Protein AF-A0A940C6W5-F1 (afdb_monomer_lite)

Structure (mmCIF, N/CA/C/O backbone):
data_AF-A0A940C6W5-F1
#
_entry.id   AF-A0A940C6W5-F1
#
loop_
_atom_site.group_PDB
_atom_site.id
_atom_site.type_symbol
_atom_site.label_atom_id
_atom_site.label_alt_id
_atom_site.label_comp_id
_atom_site.label_asym_id
_atom_site.label_entity_id
_atom_site.label_seq_id
_atom_site.pdbx_PDB_ins_code
_atom_site.Cartn_x
_atom_site.Cartn_y
_atom_site.Cartn_z
_atom_site.occupancy
_atom_site.B_iso_or_equiv
_atom_site.auth_seq_id
_atom_site.auth_comp_id
_atom_site.auth_asym_id
_atom_site.auth_atom_id
_atom_site.pdbx_PDB_model_num
ATOM 1 N N . MET A 1 1 ? -13.135 -9.723 22.511 1.00 52.62 1 MET A N 1
ATOM 2 C CA . MET A 1 1 ? -13.554 -8.485 23.212 1.00 52.62 1 MET A CA 1
ATOM 3 C C . MET A 1 1 ? -13.980 -7.498 22.136 1.00 52.62 1 MET A C 1
ATOM 5 O O . MET A 1 1 ? -13.166 -7.248 21.265 1.00 52.62 1 MET A O 1
ATOM 9 N N . LYS A 1 2 ? -15.230 -7.008 22.117 1.00 69.00 2 LYS A N 1
ATOM 10 C CA . LYS A 1 2 ? -15.673 -6.083 21.054 1.00 69.00 2 LYS A CA 1
ATOM 11 C C . LYS A 1 2 ? -15.002 -4.714 21.223 1.00 69.00 2 LYS A C 1
ATOM 13 O O . LYS A 1 2 ? -15.029 -4.156 22.324 1.00 69.00 2 LYS A O 1
ATOM 18 N N . ILE A 1 3 ? -14.397 -4.197 20.155 1.00 77.88 3 ILE A N 1
ATOM 19 C CA . ILE A 1 3 ? -13.796 -2.859 20.119 1.00 77.88 3 ILE A CA 1
ATOM 20 C C . ILE A 1 3 ? -14.925 -1.830 20.257 1.00 77.88 3 ILE A C 1
ATOM 22 O O . ILE A 1 3 ? -15.902 -1.870 19.517 1.00 77.88 3 ILE A O 1
ATOM 26 N N . ARG A 1 4 ? -14.831 -0.938 21.252 1.00 82.88 4 ARG A N 1
ATOM 27 C CA . ARG A 1 4 ? -15.892 0.048 21.534 1.00 82.88 4 ARG A CA 1
ATOM 28 C C . ARG A 1 4 ? -15.842 1.264 20.614 1.00 82.88 4 ARG A C 1
ATOM 30 O O . ARG A 1 4 ? -16.894 1.785 20.274 1.00 82.88 4 ARG A O 1
ATOM 37 N N . SER A 1 5 ? -14.638 1.707 20.263 1.00 90.75 5 SER A N 1
ATOM 38 C CA . SER A 1 5 ? -14.411 2.781 19.299 1.00 90.75 5 SER A CA 1
ATOM 39 C C . SER A 1 5 ? -13.062 2.592 18.614 1.00 90.75 5 SER A C 1
ATOM 41 O O . SER A 1 5 ? -12.101 2.132 19.248 1.00 90.75 5 SER A O 1
ATOM 43 N N . LEU A 1 6 ? -13.012 2.951 17.336 1.00 94.38 6 LEU A N 1
ATOM 44 C CA . LEU A 1 6 ? -11.826 2.912 16.490 1.00 94.38 6 LEU A CA 1
ATOM 45 C C . LEU A 1 6 ? -10.988 4.194 16.586 1.00 94.38 6 LEU A C 1
ATOM 47 O O . LEU A 1 6 ? -9.793 4.156 16.313 1.00 94.38 6 LEU A O 1
ATOM 51 N N . LYS A 1 7 ? -11.544 5.291 17.116 1.00 94.50 7 LYS A N 1
ATOM 52 C CA . LYS A 1 7 ? -10.862 6.592 17.255 1.00 94.50 7 LYS A CA 1
ATOM 53 C C . LYS A 1 7 ? -9.498 6.536 17.957 1.00 94.50 7 LYS A C 1
ATOM 55 O O . LYS A 1 7 ? -8.634 7.368 17.721 1.00 94.50 7 LYS A O 1
ATOM 60 N N . ARG A 1 8 ? -9.271 5.559 18.839 1.00 92.62 8 ARG A N 1
ATOM 61 C CA . ARG A 1 8 ? -7.985 5.394 19.548 1.00 92.62 8 ARG A CA 1
ATOM 62 C C . ARG A 1 8 ? -6.807 5.008 18.640 1.00 92.62 8 ARG A C 1
ATOM 64 O O . ARG A 1 8 ? -5.665 5.060 19.109 1.00 92.62 8 ARG A O 1
ATOM 71 N N . PHE A 1 9 ? -7.097 4.563 17.422 1.00 92.62 9 PHE A N 1
ATOM 72 C CA . PHE A 1 9 ? -6.133 4.122 16.417 1.00 92.62 9 PHE A CA 1
ATOM 73 C C . PHE A 1 9 ? -5.789 5.223 15.403 1.00 92.62 9 PHE A C 1
ATOM 75 O O . PHE A 1 9 ? -4.820 5.072 14.677 1.00 92.62 9 PHE A O 1
ATOM 82 N N . ASP A 1 10 ? -6.533 6.330 15.414 1.00 93.31 10 ASP A N 1
ATOM 83 C CA . ASP A 1 10 ? -6.380 7.452 14.487 1.00 93.31 10 ASP A CA 1
ATOM 84 C C . ASP A 1 10 ? -4.945 8.003 14.448 1.00 93.31 10 ASP A C 1
ATOM 86 O O . ASP A 1 10 ? -4.363 8.303 15.499 1.00 93.31 10 ASP A O 1
ATOM 90 N N . GLY A 1 11 ? -4.383 8.106 13.241 1.00 85.38 11 GLY A N 1
ATOM 91 C CA . GLY A 1 11 ? -3.031 8.596 12.977 1.00 85.38 11 GLY A CA 1
ATOM 92 C C . GLY A 1 11 ? -1.913 7.685 13.493 1.00 85.38 11 GLY A C 1
ATOM 93 O O . GLY A 1 11 ? -0.789 8.149 13.695 1.00 85.38 11 GLY A O 1
ATOM 94 N N . LYS A 1 12 ? -2.202 6.409 13.778 1.00 85.69 12 LYS A N 1
ATOM 95 C CA . LYS A 1 12 ? -1.217 5.450 14.301 1.00 85.69 12 LYS A CA 1
ATOM 96 C C . LYS A 1 12 ? -0.961 4.327 13.316 1.00 85.69 12 LYS A C 1
ATOM 98 O O . LYS A 1 12 ? -1.857 3.903 12.588 1.00 85.69 12 LYS A O 1
ATOM 103 N N . CYS A 1 13 ? 0.247 3.780 13.397 1.00 81.56 13 CYS A N 1
ATOM 104 C CA . CYS A 1 13 ? 0.555 2.487 12.812 1.00 81.56 13 CYS A CA 1
ATOM 105 C C . CYS A 1 13 ? -0.094 1.386 13.656 1.00 81.56 13 CYS A C 1
ATOM 107 O O . CYS A 1 13 ? 0.157 1.275 14.865 1.00 81.56 13 CYS A O 1
ATOM 109 N N . VAL A 1 14 ? -0.964 0.597 13.034 1.00 83.94 14 VAL A N 1
ATOM 110 C CA . VAL A 1 14 ? -1.712 -0.459 13.715 1.00 83.94 14 VAL A CA 1
ATOM 111 C C . VAL A 1 14 ? -1.644 -1.758 12.932 1.00 83.94 14 VAL A C 1
ATOM 113 O O . VAL A 1 14 ? -1.570 -1.749 11.705 1.00 83.94 14 VAL A O 1
ATOM 116 N N . ARG A 1 15 ? -1.708 -2.876 13.654 1.00 85.56 15 ARG A N 1
ATOM 117 C CA . ARG A 1 15 ? -1.965 -4.194 13.080 1.00 85.56 15 ARG A CA 1
ATOM 118 C C . ARG A 1 15 ? -3.448 -4.500 13.213 1.00 85.56 15 ARG A C 1
ATOM 120 O O . ARG A 1 15 ? -3.963 -4.514 14.332 1.00 85.56 15 ARG A O 1
ATOM 127 N N . ILE A 1 16 ? -4.113 -4.761 12.094 1.00 86.25 16 ILE A N 1
ATOM 128 C CA . ILE A 1 16 ? -5.497 -5.233 12.031 1.00 86.25 16 ILE A CA 1
ATOM 129 C C . ILE A 1 16 ? -5.481 -6.709 11.652 1.00 86.25 16 ILE A C 1
ATOM 131 O O . ILE A 1 16 ? -4.843 -7.095 10.679 1.00 86.25 16 ILE A O 1
ATOM 135 N N . THR A 1 17 ? -6.201 -7.522 12.417 1.00 86.19 17 THR A N 1
ATOM 136 C CA . THR A 1 17 ? -6.643 -8.847 11.986 1.00 86.19 17 THR A CA 1
ATOM 137 C C . THR A 1 17 ? -8.119 -8.754 11.653 1.00 86.19 17 THR A C 1
ATOM 139 O O . THR A 1 17 ? -8.920 -8.367 12.514 1.00 86.19 17 THR A O 1
ATOM 142 N N . ASP A 1 18 ? -8.484 -9.076 10.420 1.00 84.62 18 ASP A N 1
ATOM 143 C CA . ASP A 1 18 ? -9.877 -9.041 9.994 1.00 84.62 18 ASP A CA 1
ATOM 144 C C . ASP A 1 18 ? -10.659 -10.282 10.468 1.00 84.62 18 ASP A C 1
ATOM 146 O O . ASP A 1 18 ? -10.135 -11.185 11.127 1.00 84.62 18 ASP A O 1
ATOM 150 N N . SER A 1 19 ? -11.953 -10.324 10.161 1.00 82.94 19 SER A N 1
ATOM 151 C CA . SER A 1 19 ? -12.841 -11.438 10.504 1.00 82.94 19 SER A CA 1
ATOM 152 C C . SER A 1 19 ? -12.510 -12.759 9.799 1.00 82.94 19 SER A C 1
ATOM 154 O O . SER A 1 19 ? -13.020 -13.798 10.220 1.00 82.94 19 SER A O 1
ATOM 156 N N . LEU A 1 20 ? -11.704 -12.723 8.735 1.00 79.62 20 LEU A N 1
ATOM 157 C CA . LEU A 1 20 ? -11.262 -13.891 7.971 1.00 79.62 20 LEU A CA 1
ATOM 158 C C . LEU A 1 20 ? -9.921 -14.439 8.488 1.00 79.62 20 LEU A C 1
ATOM 160 O O . LEU A 1 20 ? -9.605 -15.604 8.253 1.00 79.62 20 LEU A O 1
ATOM 164 N N . GLY A 1 21 ? -9.198 -13.646 9.280 1.00 75.50 21 GLY A N 1
ATOM 165 C CA . GLY A 1 21 ? -7.903 -13.990 9.860 1.00 75.50 21 GLY A CA 1
ATOM 166 C C . GLY A 1 21 ? -6.719 -13.358 9.131 1.00 75.50 21 GLY A C 1
ATOM 167 O O . GLY A 1 21 ? -5.580 -13.606 9.533 1.00 75.50 21 GLY A O 1
ATOM 168 N N . ASP A 1 22 ? -6.974 -12.531 8.116 1.00 75.38 22 ASP A N 1
ATOM 169 C CA . ASP A 1 22 ? -5.941 -11.812 7.382 1.00 75.38 22 ASP A CA 1
ATOM 170 C C . ASP A 1 22 ? -5.362 -10.690 8.236 1.00 75.38 22 ASP A C 1
ATOM 172 O O . ASP A 1 22 ? -6.058 -10.064 9.040 1.00 75.38 22 ASP A O 1
ATOM 176 N N . VAL A 1 23 ? -4.059 -10.452 8.076 1.00 77.12 23 VAL A N 1
ATOM 177 C CA . VAL A 1 23 ? -3.306 -9.494 8.886 1.00 77.12 23 VAL A CA 1
ATOM 178 C C . VAL A 1 23 ? -2.778 -8.365 8.016 1.00 77.12 23 VAL A C 1
ATOM 180 O O . VAL A 1 23 ? -2.031 -8.588 7.066 1.00 77.12 23 VAL A O 1
ATOM 183 N N . PHE A 1 24 ? -3.109 -7.142 8.415 1.00 79.06 24 PHE A N 1
ATOM 184 C CA . PHE A 1 24 ? -2.709 -5.905 7.757 1.00 79.06 24 PHE A CA 1
ATOM 185 C C . PHE A 1 24 ? -1.981 -5.015 8.742 1.00 79.06 24 PHE A C 1
ATOM 187 O O . PHE A 1 24 ? -2.343 -4.952 9.917 1.00 79.06 24 PHE A O 1
ATOM 194 N N . GLU A 1 25 ? -0.972 -4.304 8.260 1.00 78.00 25 GLU A N 1
ATOM 195 C CA . GLU A 1 25 ? -0.256 -3.309 9.046 1.00 78.00 25 GLU A CA 1
ATOM 196 C C . GLU A 1 25 ? -0.079 -2.047 8.223 1.00 78.00 25 GLU A C 1
ATOM 198 O O . GLU A 1 25 ? 0.343 -2.103 7.067 1.00 78.00 25 GLU A O 1
ATOM 203 N N . GLY A 1 26 ? -0.364 -0.906 8.833 1.00 75.75 26 GLY A N 1
ATOM 204 C CA . GLY A 1 26 ? -0.218 0.382 8.178 1.00 75.75 26 GLY A CA 1
ATOM 205 C C . GLY A 1 26 ? -0.599 1.529 9.092 1.00 75.75 26 GLY A C 1
ATOM 206 O O . GLY A 1 26 ? -1.191 1.331 10.160 1.00 75.75 26 GLY A O 1
ATOM 207 N N . ASN A 1 27 ? -0.251 2.735 8.655 1.00 79.94 27 ASN A N 1
ATOM 208 C CA . ASN A 1 27 ? -0.816 3.944 9.228 1.00 79.94 27 ASN A CA 1
ATOM 209 C C . ASN A 1 27 ? -2.302 3.981 8.884 1.00 79.94 27 ASN A C 1
ATOM 211 O O . ASN A 1 27 ? -2.682 3.707 7.743 1.00 79.94 27 ASN A O 1
ATOM 215 N N . CYS A 1 28 ? -3.133 4.263 9.884 1.00 86.12 28 CYS A N 1
ATOM 216 C CA . CYS A 1 28 ? -4.569 4.308 9.689 1.00 86.12 28 CYS A CA 1
ATOM 217 C C . CYS A 1 28 ? -5.185 5.642 10.092 1.00 86.12 28 CYS A C 1
ATOM 219 O O . CYS A 1 28 ? -4.807 6.239 11.103 1.00 86.12 28 CYS A O 1
ATOM 221 N N . ASP A 1 29 ? -6.183 6.043 9.316 1.00 90.44 29 ASP A N 1
ATOM 222 C CA . ASP A 1 29 ? -7.032 7.192 9.588 1.00 90.44 29 ASP A CA 1
ATOM 223 C C . ASP A 1 29 ? -8.388 6.704 10.091 1.00 90.44 29 ASP A C 1
ATOM 225 O O . ASP A 1 29 ? -8.979 5.756 9.560 1.00 90.44 29 ASP A O 1
ATOM 229 N N . HIS A 1 30 ? -8.895 7.327 11.150 1.00 96.00 30 HIS A N 1
ATOM 230 C CA . HIS A 1 30 ? -10.207 6.983 11.672 1.00 96.00 30 HIS A CA 1
ATOM 231 C C . HIS A 1 30 ? -11.320 7.625 10.844 1.00 96.00 30 HIS A C 1
ATOM 233 O O . HIS A 1 30 ? -11.458 8.849 10.787 1.00 96.00 30 HIS A O 1
ATOM 239 N N . LEU A 1 31 ? -12.200 6.781 10.310 1.00 94.25 31 LEU A N 1
ATOM 240 C CA . LEU A 1 31 ? -13.421 7.202 9.644 1.00 94.25 31 LEU A CA 1
ATOM 241 C C . LEU A 1 31 ? -14.572 7.206 10.649 1.00 94.25 31 LEU A C 1
ATOM 243 O O . LEU A 1 31 ? -14.917 6.180 11.245 1.00 94.25 31 LEU A O 1
ATOM 247 N N . SER A 1 32 ? -15.166 8.383 10.851 1.00 95.50 32 SER A N 1
ATOM 248 C CA . SER A 1 32 ? -16.306 8.523 11.753 1.00 95.50 32 SER A CA 1
ATOM 249 C C . SER A 1 32 ? -17.519 7.755 11.235 1.00 95.50 32 SER A C 1
ATOM 251 O O . SER A 1 32 ? -17.673 7.534 10.036 1.00 95.50 32 SER A O 1
ATOM 253 N N . HIS A 1 33 ? -18.418 7.413 12.155 1.00 94.50 33 HIS A N 1
ATOM 254 C CA . HIS A 1 33 ? -19.717 6.836 11.829 1.00 94.50 33 HIS A CA 1
ATOM 255 C C . HIS A 1 33 ? -20.467 7.635 10.749 1.00 94.50 33 HIS A C 1
ATOM 257 O O . HIS A 1 33 ? -20.919 7.073 9.758 1.00 94.50 33 HIS A O 1
ATOM 263 N N . ASP A 1 34 ? -20.561 8.958 10.918 1.00 95.19 34 ASP A N 1
ATOM 264 C CA . ASP A 1 34 ? -21.275 9.825 9.977 1.00 95.19 34 ASP A CA 1
ATOM 265 C C . ASP A 1 34 ? -20.623 9.807 8.590 1.00 95.19 34 ASP A C 1
ATOM 267 O O . ASP A 1 34 ? -21.322 9.734 7.583 1.00 95.19 34 ASP A O 1
ATOM 271 N N . TYR A 1 35 ? -19.288 9.821 8.529 1.00 91.69 35 TYR A N 1
ATOM 272 C CA . TYR A 1 35 ? -18.558 9.748 7.265 1.00 91.69 35 TYR A CA 1
ATOM 273 C C . TYR A 1 35 ? -18.789 8.404 6.565 1.00 91.69 35 TYR A C 1
ATOM 275 O O . TYR A 1 35 ? -19.169 8.378 5.397 1.00 91.69 35 TYR A O 1
ATOM 283 N N . CYS A 1 36 ? -18.656 7.291 7.293 1.00 89.75 36 CYS A N 1
ATOM 284 C CA . CYS A 1 36 ? -18.919 5.954 6.761 1.00 89.75 36 CYS A CA 1
ATOM 285 C C . CYS A 1 36 ? -20.351 5.793 6.238 1.00 89.75 36 CYS A C 1
ATOM 287 O O . CYS A 1 36 ? -20.570 5.173 5.195 1.00 89.75 36 CYS A O 1
ATOM 289 N N . MET A 1 37 ? -21.328 6.375 6.934 1.00 90.19 37 MET A N 1
ATOM 290 C CA . MET A 1 37 ? -22.725 6.323 6.523 1.00 90.19 37 MET A CA 1
ATOM 291 C C . MET A 1 37 ? -22.979 7.158 5.263 1.00 90.19 37 MET A C 1
ATOM 293 O O . MET A 1 37 ? -23.702 6.713 4.373 1.00 90.19 37 MET A O 1
ATOM 297 N N . HIS A 1 38 ? -22.388 8.350 5.162 1.00 90.81 38 HIS A N 1
ATOM 298 C CA . HIS A 1 38 ? -22.606 9.249 4.028 1.00 90.81 38 HIS A CA 1
ATOM 299 C C . HIS A 1 38 ? -21.863 8.828 2.757 1.00 90.81 38 HIS A C 1
ATOM 301 O O . HIS A 1 38 ? -22.462 8.861 1.685 1.00 90.81 38 HIS A O 1
ATOM 307 N N . GLU A 1 39 ? -20.601 8.414 2.874 1.00 84.75 39 GLU A N 1
ATOM 308 C CA . GLU A 1 39 ? -19.759 8.086 1.716 1.00 84.75 39 GLU A CA 1
ATOM 309 C C . GLU A 1 39 ? -19.917 6.627 1.268 1.00 84.75 39 GLU A C 1
ATOM 311 O O . GLU A 1 39 ? -19.853 6.331 0.076 1.00 84.75 39 GLU A O 1
ATOM 316 N N . PHE A 1 40 ? -20.166 5.706 2.210 1.00 86.44 40 PHE A N 1
ATOM 317 C CA . PHE A 1 40 ? -20.160 4.261 1.935 1.00 86.44 40 PHE A CA 1
ATOM 318 C C . PHE A 1 40 ? -21.448 3.532 2.348 1.00 86.44 40 PHE A C 1
ATOM 320 O O . PHE A 1 40 ? -21.570 2.328 2.117 1.00 86.44 40 PHE A O 1
ATOM 327 N N . GLY A 1 41 ? -22.426 4.222 2.949 1.00 88.75 41 GLY A 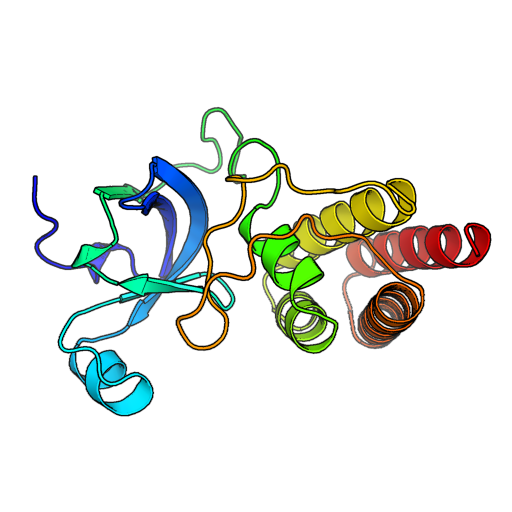N 1
ATOM 328 C CA . GLY A 1 41 ? -23.704 3.625 3.357 1.00 88.75 41 GLY A CA 1
ATOM 329 C C . GLY A 1 41 ? -23.601 2.628 4.517 1.00 88.75 41 GLY A C 1
ATOM 330 O O . GLY A 1 41 ? -24.454 1.746 4.642 1.00 88.75 41 GLY A O 1
ATOM 331 N N . ARG A 1 42 ? -22.550 2.722 5.342 1.00 86.25 42 ARG A N 1
ATOM 332 C CA . ARG A 1 42 ? -22.295 1.822 6.477 1.00 86.25 42 ARG A CA 1
ATOM 333 C C . ARG A 1 42 ? -22.560 2.520 7.812 1.00 86.25 42 ARG A C 1
ATOM 335 O O . ARG A 1 42 ? -21.940 3.532 8.113 1.00 86.25 42 ARG A O 1
ATOM 342 N N . ASP A 1 43 ? -23.441 1.939 8.625 1.00 92.88 43 ASP A N 1
ATOM 343 C CA . ASP A 1 43 ? -23.863 2.452 9.944 1.00 92.88 43 ASP A CA 1
ATOM 344 C C . ASP A 1 43 ? -22.870 2.059 11.063 1.00 92.88 43 ASP A C 1
ATOM 346 O O . ASP A 1 43 ? -23.217 1.415 12.055 1.00 92.88 43 ASP A O 1
ATOM 350 N N . GLU A 1 44 ? -21.583 2.358 10.865 1.00 92.38 44 GLU A N 1
ATOM 351 C CA . GLU A 1 44 ? -20.506 2.041 11.810 1.00 92.38 44 GLU A CA 1
ATOM 352 C C . GLU A 1 44 ? -19.243 2.896 11.588 1.00 92.38 44 GLU A C 1
ATOM 354 O O . GLU A 1 44 ? -19.094 3.563 10.573 1.00 92.38 44 GLU A O 1
ATOM 359 N N . GLU A 1 45 ? -18.311 2.886 12.550 1.00 94.31 45 GLU A N 1
ATOM 360 C CA . GLU A 1 45 ? -16.974 3.487 12.377 1.00 94.31 45 GLU A CA 1
ATOM 361 C C . GLU A 1 45 ? -16.090 2.595 11.485 1.00 94.31 45 GLU A C 1
ATOM 363 O O . GLU A 1 45 ? -16.276 1.374 11.437 1.00 94.31 45 GLU A O 1
ATOM 368 N N . GLY A 1 46 ? -15.069 3.186 10.862 1.00 93.44 46 GLY A N 1
ATOM 369 C CA . GLY A 1 46 ? -14.052 2.461 10.098 1.00 93.44 46 GLY A CA 1
ATOM 370 C C . GLY A 1 46 ? -12.628 2.934 10.390 1.00 93.44 46 GLY A C 1
ATOM 371 O O . GLY A 1 46 ? -12.408 3.988 10.989 1.00 93.44 46 GLY A O 1
ATOM 372 N N . LEU A 1 47 ? -11.651 2.140 9.961 1.00 92.69 47 LEU A N 1
ATOM 373 C CA . LEU A 1 47 ? -10.253 2.545 9.825 1.00 92.69 47 LEU A CA 1
ATOM 374 C C . LEU A 1 47 ? -9.866 2.469 8.356 1.00 92.69 47 LEU A C 1
ATOM 376 O O . LEU A 1 47 ? -10.059 1.430 7.732 1.00 92.69 47 LEU A O 1
ATOM 380 N N . GLN A 1 48 ? -9.304 3.541 7.817 1.00 88.94 48 GLN A N 1
ATOM 381 C CA . GLN A 1 48 ? -8.737 3.541 6.479 1.00 88.94 48 GLN A CA 1
ATOM 382 C C . GLN A 1 48 ? -7.235 3.275 6.554 1.00 88.94 48 GLN A C 1
ATOM 384 O O . GLN A 1 48 ? -6.543 3.942 7.312 1.00 88.94 48 GLN A O 1
ATOM 389 N N . MET A 1 49 ? -6.728 2.330 5.765 1.00 83.88 49 MET A N 1
ATOM 390 C CA . MET A 1 49 ? -5.297 2.146 5.502 1.00 83.88 49 MET A CA 1
ATOM 391 C C . MET A 1 49 ? -5.091 2.112 3.997 1.00 83.88 49 MET A C 1
ATOM 393 O O . MET A 1 49 ? -5.655 1.256 3.316 1.00 83.88 49 MET A O 1
ATOM 397 N N . LEU A 1 50 ? -4.274 3.020 3.466 1.00 79.56 50 LEU A N 1
ATOM 398 C CA . LEU A 1 50 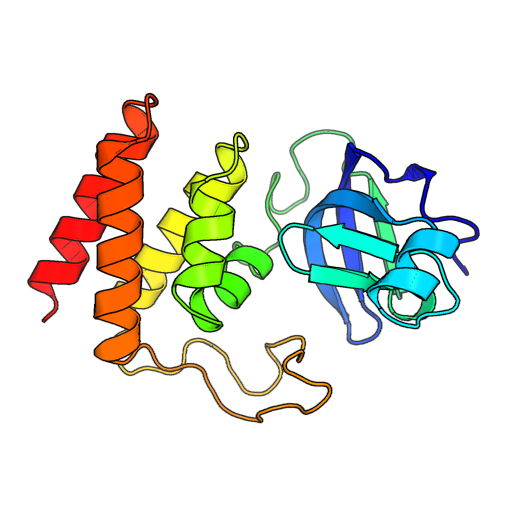? -4.191 3.239 2.022 1.00 79.56 50 LEU A CA 1
ATOM 399 C C . LEU A 1 50 ? -5.596 3.441 1.416 1.00 79.56 50 LEU A C 1
ATOM 401 O O . LEU A 1 50 ? -6.290 4.394 1.778 1.00 79.56 50 LEU A O 1
ATOM 405 N N . ASN A 1 51 ? -6.009 2.527 0.540 1.00 76.56 51 ASN A N 1
ATOM 406 C CA . ASN A 1 51 ? -7.294 2.538 -0.157 1.00 76.56 51 ASN A CA 1
ATOM 407 C C . ASN A 1 51 ? -8.291 1.530 0.445 1.00 76.56 51 ASN A C 1
ATOM 409 O O . ASN A 1 51 ? -9.399 1.365 -0.057 1.00 76.56 51 ASN A O 1
ATOM 413 N N . PHE A 1 52 ? -7.913 0.870 1.543 1.00 81.75 52 PHE A N 1
ATOM 414 C CA . PHE A 1 52 ? -8.717 -0.142 2.217 1.00 81.75 52 PHE A CA 1
ATOM 415 C C . PHE A 1 52 ? -9.435 0.448 3.418 1.00 81.75 52 PHE A C 1
ATOM 417 O O . PHE A 1 52 ? -8.837 1.164 4.222 1.00 81.75 52 PHE A O 1
ATOM 424 N N . ILE A 1 53 ? -10.711 0.099 3.566 1.00 87.38 53 ILE A N 1
ATOM 425 C CA . ILE A 1 53 ? -11.532 0.492 4.708 1.00 87.38 53 ILE A CA 1
ATOM 426 C C . ILE A 1 53 ? -11.884 -0.753 5.516 1.00 87.38 53 ILE A C 1
ATOM 428 O O . ILE A 1 53 ? -12.577 -1.655 5.046 1.00 87.38 53 ILE A O 1
ATOM 432 N N . PHE A 1 54 ? -11.432 -0.770 6.763 1.00 90.38 54 PHE A N 1
ATOM 433 C CA . PHE A 1 54 ? -11.719 -1.793 7.753 1.00 90.38 54 PHE A CA 1
ATOM 434 C C . PHE A 1 54 ? -12.853 -1.316 8.655 1.00 90.38 54 PHE A C 1
ATOM 436 O O . PHE A 1 54 ? -12.649 -0.521 9.576 1.00 90.38 54 PHE A O 1
ATOM 443 N N . TYR A 1 55 ? -14.061 -1.799 8.385 1.00 92.25 55 TYR A N 1
ATOM 444 C CA . TYR A 1 55 ? -15.227 -1.524 9.219 1.00 92.25 55 TYR A CA 1
ATOM 445 C C . TYR A 1 55 ? -15.122 -2.222 10.576 1.00 92.25 55 TYR A C 1
ATOM 447 O O . TYR A 1 55 ? -14.567 -3.318 10.687 1.00 92.25 55 TYR A O 1
ATOM 455 N N . LYS A 1 56 ? -15.656 -1.589 11.622 1.00 93.06 56 LYS A N 1
ATOM 456 C CA . LYS A 1 56 ? -15.546 -2.063 13.009 1.00 93.06 56 LYS A CA 1
ATOM 457 C C . LYS A 1 56 ? -16.000 -3.511 13.193 1.00 93.06 56 LYS A C 1
ATOM 459 O O . LYS A 1 56 ? -15.346 -4.244 13.934 1.00 93.06 56 LYS A O 1
ATOM 464 N N . ASP A 1 57 ? -17.077 -3.925 12.535 1.00 90.38 57 ASP A N 1
ATOM 465 C CA . ASP A 1 57 ? -17.609 -5.286 12.639 1.00 90.38 57 ASP A CA 1
ATOM 466 C C . ASP A 1 57 ? -16.775 -6.326 11.866 1.00 90.38 57 ASP A C 1
ATOM 468 O O . ASP A 1 57 ? -16.824 -7.515 12.191 1.00 90.38 57 ASP A O 1
ATOM 472 N N . ASN A 1 58 ? -15.949 -5.888 10.910 1.00 88.44 58 ASN A N 1
ATOM 473 C CA . ASN A 1 58 ? -15.002 -6.726 10.170 1.00 88.44 58 ASN A CA 1
ATOM 474 C C . ASN A 1 58 ? -13.633 -6.853 10.857 1.00 88.44 58 ASN A C 1
ATOM 476 O O . ASN A 1 58 ? -12.806 -7.645 10.412 1.00 88.44 58 ASN A O 1
ATOM 480 N N . ILE A 1 59 ? -13.379 -6.115 11.940 1.00 90.62 59 ILE A N 1
ATOM 481 C CA . ILE A 1 59 ? -12.118 -6.176 12.686 1.00 90.62 59 ILE A CA 1
ATOM 482 C C . ILE A 1 59 ? -12.237 -7.210 13.812 1.00 90.62 59 ILE A C 1
ATOM 484 O O . ILE A 1 59 ? -12.897 -6.983 14.831 1.00 90.62 59 ILE A O 1
ATOM 488 N N . ALA A 1 60 ? -11.542 -8.341 13.671 1.00 89.12 60 ALA A N 1
ATOM 489 C CA . ALA A 1 60 ? -11.441 -9.343 14.731 1.00 89.12 60 ALA A CA 1
ATOM 490 C C . ALA A 1 60 ? -10.504 -8.887 15.859 1.00 89.12 60 ALA A C 1
ATOM 492 O O . ALA A 1 60 ? -10.809 -9.075 17.043 1.00 89.12 60 ALA A O 1
ATOM 493 N N . ALA A 1 61 ? -9.375 -8.269 15.503 1.00 90.06 61 ALA A N 1
ATOM 494 C CA . ALA A 1 61 ? -8.417 -7.704 16.445 1.00 90.06 61 ALA A CA 1
ATOM 495 C C . ALA A 1 61 ? -7.721 -6.470 15.859 1.00 90.06 61 ALA A C 1
ATOM 497 O O . ALA A 1 61 ? -7.500 -6.383 14.657 1.00 90.06 61 ALA A O 1
ATOM 498 N N . ALA A 1 62 ? -7.361 -5.523 16.724 1.00 90.38 62 ALA A N 1
ATOM 499 C CA . ALA A 1 62 ? -6.530 -4.387 16.352 1.00 90.38 62 ALA A CA 1
ATOM 500 C C . ALA A 1 62 ? -5.614 -3.989 17.513 1.00 90.38 62 ALA A C 1
ATOM 502 O O . ALA A 1 62 ? -6.081 -3.839 18.651 1.00 90.38 62 ALA A O 1
ATOM 503 N N . GLU A 1 63 ? -4.334 -3.791 17.218 1.00 88.44 63 GLU A N 1
ATOM 504 C CA . GLU A 1 63 ? -3.319 -3.343 18.171 1.00 88.44 63 GLU A CA 1
ATOM 505 C C . GLU A 1 63 ? -2.491 -2.192 17.596 1.00 88.44 63 GLU A C 1
ATOM 507 O O . GLU A 1 63 ? -2.186 -2.161 16.407 1.00 88.44 63 GLU A O 1
ATOM 512 N N . VAL A 1 64 ? -2.144 -1.227 18.451 1.00 87.56 64 VAL A N 1
ATOM 513 C CA . VAL A 1 64 ? -1.185 -0.176 18.094 1.00 87.56 64 VAL A CA 1
ATOM 514 C C . VAL A 1 64 ? 0.206 -0.782 18.170 1.00 87.56 64 VAL A C 1
ATOM 516 O O . VAL A 1 64 ? 0.548 -1.399 19.179 1.00 87.56 64 VAL A O 1
ATOM 519 N N . LEU A 1 65 ? 1.004 -0.580 17.129 1.00 79.25 65 LEU A N 1
ATOM 520 C CA . LEU A 1 65 ? 2.403 -0.980 17.128 1.00 79.25 65 LEU A CA 1
ATOM 521 C C . LEU A 1 65 ? 3.208 0.128 17.825 1.00 79.25 65 LEU A C 1
ATOM 523 O O . LEU A 1 65 ? 3.636 1.098 17.202 1.00 79.25 65 LEU A O 1
ATOM 527 N N . GLU A 1 66 ? 3.315 0.033 19.156 1.00 58.75 66 GLU A N 1
ATOM 528 C CA . GLU A 1 66 ? 4.255 0.845 19.936 1.00 58.75 66 GLU A CA 1
ATOM 529 C C . GLU A 1 66 ? 5.670 0.335 19.627 1.00 58.75 66 GLU A C 1
ATOM 531 O O . GLU A 1 66 ? 5.971 -0.832 19.858 1.00 58.75 66 GLU A O 1
ATOM 536 N N . ASP A 1 67 ? 6.507 1.204 19.062 1.00 51.97 67 ASP A N 1
ATOM 537 C CA . ASP A 1 67 ? 7.809 0.904 18.455 1.00 51.97 67 ASP A CA 1
ATOM 538 C C . ASP A 1 67 ? 7.755 0.155 17.108 1.00 51.97 67 ASP A C 1
ATOM 540 O O . ASP A 1 67 ? 7.038 -0.820 16.899 1.00 51.97 67 ASP A O 1
ATOM 544 N N . ARG A 1 68 ? 8.559 0.658 16.161 1.00 49.59 68 ARG A N 1
ATOM 545 C CA . ARG A 1 68 ? 8.720 0.268 14.744 1.00 49.59 68 ARG A CA 1
ATOM 546 C C . ARG A 1 68 ? 9.265 -1.161 14.534 1.00 49.59 68 ARG A C 1
ATOM 548 O O . ARG A 1 68 ? 10.225 -1.379 13.797 1.00 49.59 68 ARG A O 1
ATOM 555 N N . GLY A 1 69 ? 8.700 -2.147 15.214 1.00 39.84 69 GLY A N 1
ATOM 556 C CA . GLY A 1 69 ? 9.305 -3.460 15.352 1.00 39.84 69 GLY A CA 1
ATOM 557 C C . GLY A 1 69 ? 8.335 -4.508 15.861 1.00 39.84 69 GLY A C 1
ATOM 558 O O . GLY A 1 69 ? 8.578 -5.109 16.903 1.00 39.84 69 GLY A O 1
ATOM 559 N N . GLY A 1 70 ? 7.266 -4.785 15.109 1.00 37.66 70 GLY A N 1
ATOM 560 C CA . GLY A 1 70 ? 6.619 -6.089 15.226 1.00 37.66 70 GLY A CA 1
ATOM 561 C C . GLY A 1 70 ? 7.625 -7.221 14.938 1.00 37.66 70 GLY A C 1
ATOM 562 O O . GLY A 1 70 ? 8.732 -6.959 14.464 1.00 37.66 70 GLY A O 1
ATOM 563 N N . PRO A 1 71 ? 7.267 -8.504 15.128 1.00 40.88 71 PRO A N 1
ATOM 564 C CA . PRO A 1 71 ? 8.117 -9.631 14.706 1.00 40.88 71 PRO A CA 1
ATOM 565 C C . PRO A 1 71 ? 8.468 -9.608 13.202 1.00 40.88 71 PRO A C 1
ATOM 567 O O . PRO A 1 71 ? 9.363 -10.325 12.765 1.00 40.88 71 PRO A O 1
ATOM 570 N N . TRP A 1 72 ? 7.783 -8.755 12.438 1.00 45.69 72 TRP A N 1
ATOM 571 C CA . TRP A 1 72 ? 7.959 -8.492 11.016 1.00 45.69 72 TRP A CA 1
ATOM 572 C C . TRP A 1 72 ? 8.505 -7.072 10.717 1.00 45.69 72 TRP A C 1
ATOM 574 O O . TRP A 1 72 ? 8.704 -6.727 9.560 1.00 45.69 72 TRP A O 1
ATOM 584 N N . GLY A 1 73 ? 8.813 -6.262 11.742 1.00 43.59 73 GLY A N 1
ATOM 585 C CA . GLY A 1 73 ? 9.243 -4.855 11.659 1.00 43.59 73 GLY A CA 1
ATOM 586 C C . GLY A 1 73 ? 8.066 -3.864 11.630 1.00 43.59 73 GLY A C 1
ATOM 587 O O . GLY A 1 73 ? 7.012 -4.169 12.177 1.00 43.59 73 GLY A O 1
ATOM 588 N N . CYS A 1 74 ? 8.207 -2.699 10.979 1.00 35.94 74 CYS A N 1
ATOM 589 C CA . CYS A 1 74 ? 7.078 -1.817 10.606 1.00 35.94 74 CYS A CA 1
ATOM 590 C C . CYS A 1 74 ? 6.069 -2.484 9.642 1.00 35.94 74 CYS A C 1
ATOM 592 O O . CYS A 1 74 ? 5.168 -1.817 9.137 1.00 35.94 74 CYS A O 1
ATOM 594 N N . PHE A 1 75 ? 6.315 -3.733 9.263 1.00 50.44 75 PHE A N 1
ATOM 595 C CA . PHE A 1 75 ? 5.870 -4.359 8.033 1.00 50.44 75 PHE A CA 1
ATOM 596 C C . PHE A 1 75 ? 4.967 -5.533 8.396 1.00 50.44 75 PHE A C 1
ATOM 598 O O . PHE A 1 75 ? 5.397 -6.388 9.161 1.00 50.44 75 PHE A O 1
ATOM 605 N N . SER A 1 76 ? 3.768 -5.637 7.816 1.00 46.41 76 SER A N 1
ATOM 606 C CA . SER A 1 76 ? 2.995 -6.877 7.904 1.00 46.41 76 SER A CA 1
ATOM 607 C C . SER A 1 76 ? 3.823 -8.013 7.310 1.00 46.41 76 SER A C 1
ATOM 609 O O . SER A 1 76 ? 4.375 -7.892 6.212 1.00 46.41 76 SER A O 1
ATOM 611 N N . GLY A 1 77 ? 3.954 -9.124 8.035 1.00 48.78 77 GLY A N 1
ATOM 612 C CA . GLY A 1 77 ? 4.447 -10.359 7.423 1.00 48.78 77 GLY A CA 1
ATOM 613 C C . GLY A 1 77 ? 3.504 -10.822 6.301 1.00 48.78 77 GLY A C 1
ATOM 614 O O . GLY A 1 77 ? 2.366 -10.367 6.245 1.00 48.78 77 GLY A O 1
ATOM 615 N N . PRO A 1 78 ? 3.924 -11.772 5.451 1.00 48.81 78 PRO A N 1
ATOM 616 C CA . PRO A 1 78 ? 5.054 -11.604 4.547 1.00 48.81 78 PRO A CA 1
ATOM 617 C C . PRO A 1 78 ? 4.748 -10.497 3.512 1.00 48.81 78 PRO A C 1
ATOM 619 O O . PRO A 1 78 ? 4.003 -10.724 2.575 1.00 48.81 78 PRO A O 1
ATOM 622 N N . TYR A 1 79 ? 5.368 -9.326 3.677 1.00 52.12 79 TYR A N 1
ATOM 623 C CA . TYR A 1 79 ? 5.416 -8.197 2.732 1.00 52.12 79 TYR A CA 1
ATOM 624 C C . TYR A 1 79 ? 4.081 -7.617 2.242 1.00 52.12 79 TYR A C 1
ATOM 626 O O . TYR A 1 79 ? 3.443 -8.154 1.346 1.00 52.12 79 TYR A O 1
ATOM 634 N N . GLY A 1 80 ? 3.778 -6.402 2.713 1.00 58.44 80 GLY A N 1
ATOM 635 C CA . GLY A 1 80 ? 3.077 -5.386 1.920 1.00 58.44 80 GLY A CA 1
ATOM 636 C C . GLY A 1 80 ? 1.747 -5.825 1.320 1.00 58.44 80 GLY A C 1
ATOM 637 O O . GLY A 1 80 ? 1.455 -5.459 0.191 1.00 58.44 80 GLY A O 1
ATOM 638 N N . THR A 1 81 ? 0.963 -6.641 2.031 1.00 72.06 81 THR A N 1
ATOM 639 C CA . THR A 1 81 ? -0.311 -7.179 1.533 1.00 72.06 81 THR A CA 1
ATOM 640 C C . THR A 1 81 ? -1.201 -6.071 0.972 1.00 72.06 81 THR A C 1
ATOM 642 O O . THR A 1 81 ? -1.752 -6.227 -0.110 1.00 72.06 81 THR A O 1
ATOM 645 N N . LEU A 1 82 ? -1.273 -4.920 1.651 1.00 77.75 82 LEU A N 1
ATOM 646 C CA . LEU A 1 82 ? -2.039 -3.759 1.189 1.00 77.75 82 LEU A CA 1
ATOM 647 C C . LEU A 1 82 ? -1.483 -3.182 -0.122 1.00 77.75 82 LEU A C 1
ATOM 649 O O . LEU A 1 82 ? -2.240 -2.927 -1.054 1.00 77.75 82 LEU A O 1
ATOM 653 N N . GLU A 1 83 ? -0.168 -2.984 -0.226 1.00 81.25 83 GLU A N 1
ATOM 654 C CA . GLU A 1 83 ? 0.468 -2.497 -1.453 1.00 81.25 83 GLU A CA 1
ATOM 655 C C . GLU A 1 83 ? 0.375 -3.508 -2.594 1.00 81.25 83 GLU A C 1
ATOM 657 O O . GLU A 1 83 ? 0.169 -3.127 -3.738 1.00 81.25 83 GLU A O 1
ATOM 662 N N . LEU A 1 84 ? 0.476 -4.799 -2.293 1.00 76.19 84 LEU A N 1
ATOM 663 C CA . LEU A 1 84 ? 0.343 -5.869 -3.269 1.00 76.19 84 LEU A CA 1
ATOM 664 C C . LEU A 1 84 ? -1.086 -5.943 -3.815 1.00 76.19 84 LEU A C 1
ATOM 666 O O . LEU A 1 84 ? -1.269 -6.150 -5.012 1.00 76.19 84 LEU A O 1
ATOM 670 N N . MET A 1 85 ? -2.089 -5.755 -2.955 1.00 77.38 85 MET A N 1
ATOM 671 C CA . MET A 1 85 ? -3.488 -5.675 -3.369 1.00 77.38 85 MET A CA 1
ATOM 672 C C . MET A 1 85 ? -3.749 -4.429 -4.218 1.00 77.38 85 MET A C 1
ATOM 674 O O . MET A 1 85 ? -4.279 -4.567 -5.313 1.00 77.38 85 MET A O 1
ATOM 678 N N . ASN A 1 86 ? -3.283 -3.250 -3.787 1.00 81.38 86 ASN A N 1
ATOM 679 C CA . ASN A 1 86 ? -3.345 -2.031 -4.604 1.00 81.38 86 ASN A CA 1
ATOM 680 C C . ASN A 1 86 ? -2.670 -2.234 -5.969 1.00 81.38 86 ASN A C 1
ATOM 682 O O . ASN A 1 86 ? -3.234 -1.891 -7.002 1.00 81.38 86 ASN A O 1
ATOM 686 N N . ALA A 1 87 ? -1.486 -2.852 -5.993 1.00 82.62 87 ALA A N 1
ATOM 687 C CA . ALA A 1 87 ? -0.795 -3.155 -7.236 1.00 82.62 87 ALA A CA 1
ATOM 688 C C . ALA A 1 87 ? -1.620 -4.082 -8.137 1.00 82.62 87 ALA A C 1
ATOM 690 O O . ALA A 1 87 ? -1.667 -3.864 -9.344 1.00 82.62 87 ALA A O 1
ATOM 691 N N . ALA A 1 88 ? -2.284 -5.091 -7.571 1.00 78.62 88 ALA A N 1
ATOM 692 C CA . ALA A 1 88 ? -3.139 -6.009 -8.317 1.00 78.62 88 ALA A CA 1
ATOM 693 C C . ALA A 1 88 ? -4.431 -5.355 -8.839 1.00 78.62 88 ALA A C 1
ATOM 695 O O . ALA A 1 88 ? -4.933 -5.767 -9.886 1.00 78.62 88 ALA A O 1
ATOM 696 N N . ASP A 1 89 ? -4.951 -4.344 -8.143 1.00 76.88 89 ASP A N 1
ATOM 697 C CA . ASP A 1 89 ? -6.181 -3.643 -8.521 1.00 76.88 89 ASP A CA 1
ATOM 698 C C . ASP A 1 89 ? -5.976 -2.624 -9.656 1.00 76.88 89 ASP A C 1
ATOM 700 O O . ASP A 1 89 ? -6.943 -2.249 -10.326 1.00 76.88 89 ASP A O 1
ATOM 704 N N . GLY A 1 90 ? -4.724 -2.248 -9.941 1.00 80.44 90 GLY A N 1
ATOM 705 C CA . GLY A 1 90 ? -4.326 -1.577 -11.179 1.00 80.44 90 GLY A CA 1
ATOM 706 C C . GLY A 1 90 ? -3.577 -0.262 -10.980 1.00 80.44 90 GLY A C 1
ATOM 707 O O . GLY A 1 90 ? -3.265 0.145 -9.864 1.00 80.44 90 GLY A O 1
ATOM 708 N N . LYS A 1 91 ? -3.274 0.405 -12.102 1.00 85.62 91 LYS A N 1
ATOM 709 C CA . LYS A 1 91 ? -2.442 1.618 -12.144 1.00 85.62 91 LYS A CA 1
ATOM 710 C C . LYS A 1 91 ? -2.934 2.718 -11.205 1.00 85.62 91 LYS A C 1
ATOM 712 O O . LYS A 1 91 ? -2.114 3.266 -10.484 1.00 85.62 91 LYS A O 1
ATOM 717 N N . ASP A 1 92 ? -4.232 3.005 -11.195 1.00 82.31 92 ASP A N 1
ATOM 718 C CA . ASP A 1 92 ? -4.788 4.107 -10.399 1.00 82.31 92 ASP A CA 1
ATOM 719 C C . ASP A 1 92 ? -4.466 3.931 -8.902 1.00 82.31 92 ASP A C 1
ATOM 721 O O . ASP A 1 92 ? -4.024 4.861 -8.237 1.00 82.31 92 ASP A O 1
ATOM 725 N N . PHE A 1 93 ? -4.561 2.700 -8.389 1.00 83.44 93 PHE A N 1
ATOM 726 C CA . PHE A 1 93 ? -4.216 2.381 -7.002 1.00 83.44 93 PHE A CA 1
ATOM 727 C C . PHE A 1 93 ? -2.707 2.350 -6.742 1.00 83.44 93 PHE A C 1
ATOM 729 O O . PHE A 1 93 ? -2.274 2.556 -5.607 1.00 83.44 93 PHE A O 1
ATOM 736 N N . ILE A 1 94 ? -1.897 2.074 -7.768 1.00 85.06 94 ILE A N 1
ATOM 737 C CA . ILE A 1 94 ? -0.441 2.224 -7.688 1.00 85.06 94 ILE A CA 1
ATOM 738 C C . ILE A 1 94 ? -0.107 3.711 -7.546 1.00 85.06 94 ILE A C 1
ATOM 740 O O . ILE A 1 94 ? 0.589 4.066 -6.597 1.00 85.06 94 ILE A O 1
ATOM 744 N N . ASP A 1 95 ? -0.630 4.566 -8.430 1.00 87.12 95 ASP A N 1
ATOM 745 C CA . ASP A 1 95 ? -0.427 6.020 -8.387 1.00 87.12 95 ASP A CA 1
ATOM 746 C C . ASP A 1 95 ? -0.838 6.585 -7.015 1.00 87.12 95 ASP A C 1
ATOM 748 O O . ASP A 1 95 ? -0.035 7.250 -6.367 1.00 87.12 95 ASP A O 1
ATOM 752 N N . ASP A 1 96 ? -2.011 6.203 -6.494 1.00 85.19 96 ASP A N 1
ATOM 753 C CA . ASP A 1 96 ? -2.506 6.634 -5.174 1.00 85.19 96 ASP A CA 1
ATOM 754 C C . ASP A 1 96 ? -1.548 6.330 -4.011 1.00 85.19 96 ASP A C 1
ATOM 756 O O . ASP A 1 96 ? -1.600 6.986 -2.967 1.00 85.19 96 ASP A O 1
ATOM 760 N N . VAL A 1 97 ? -0.716 5.291 -4.132 1.00 83.00 97 VAL A N 1
ATOM 761 C CA . VAL A 1 97 ? 0.307 4.961 -3.130 1.00 83.00 97 VAL A CA 1
ATOM 762 C C . VAL A 1 97 ? 1.602 5.718 -3.404 1.00 83.00 97 VAL A C 1
ATOM 764 O O . VAL A 1 97 ? 2.244 6.169 -2.455 1.00 83.00 97 VAL A O 1
ATOM 767 N N . LEU A 1 98 ? 1.986 5.858 -4.674 1.00 86.81 98 LEU A N 1
ATOM 768 C CA . LEU A 1 98 ? 3.214 6.539 -5.084 1.00 86.81 98 LEU A CA 1
ATOM 769 C C . LEU A 1 98 ? 3.154 8.064 -4.878 1.00 86.81 98 LEU A C 1
ATOM 771 O O . LEU A 1 98 ? 4.197 8.667 -4.632 1.00 86.81 98 LEU A O 1
ATOM 775 N N . ASP A 1 99 ? 1.960 8.656 -4.891 1.00 84.75 99 ASP A N 1
ATOM 776 C CA . ASP A 1 99 ? 1.721 10.093 -4.681 1.00 84.75 99 ASP A CA 1
ATOM 777 C C . ASP A 1 99 ? 1.686 10.500 -3.195 1.00 84.75 99 ASP A C 1
ATOM 779 O O . ASP A 1 99 ? 1.535 11.679 -2.857 1.00 84.75 99 ASP A O 1
ATOM 783 N N . ARG A 1 100 ? 1.806 9.541 -2.267 1.00 79.69 100 ARG A N 1
ATOM 784 C CA . ARG A 1 100 ? 1.757 9.825 -0.825 1.00 79.69 100 ARG A CA 1
ATOM 785 C C . ARG A 1 100 ? 3.052 10.448 -0.324 1.00 79.69 100 ARG A C 1
ATOM 787 O O . ARG A 1 100 ? 4.142 10.112 -0.758 1.00 79.69 100 ARG A O 1
ATOM 794 N N . GLU A 1 101 ? 2.949 11.258 0.724 1.00 75.56 101 GLU A N 1
ATOM 795 C CA . GLU A 1 101 ? 4.125 11.762 1.452 1.00 75.56 101 GLU A CA 1
ATOM 796 C C . GLU A 1 101 ? 4.778 10.694 2.362 1.00 75.56 101 GLU A C 1
ATOM 798 O O . GLU A 1 101 ? 5.794 10.952 3.009 1.00 75.56 101 GLU A O 1
ATOM 803 N N . ASP A 1 102 ? 4.201 9.489 2.436 1.00 78.31 102 ASP A N 1
ATOM 804 C CA . ASP A 1 102 ? 4.715 8.385 3.245 1.00 78.31 102 ASP A CA 1
ATOM 805 C C . ASP A 1 102 ? 5.690 7.512 2.441 1.00 78.31 102 ASP A C 1
ATOM 807 O O . ASP A 1 102 ? 5.309 6.537 1.783 1.00 78.31 102 ASP A O 1
ATOM 811 N N . ASN A 1 103 ? 6.976 7.852 2.543 1.00 81.38 103 ASN A N 1
ATOM 812 C CA . ASN A 1 103 ? 8.073 7.119 1.913 1.00 81.38 103 ASN A CA 1
ATOM 813 C C . ASN A 1 103 ? 8.052 5.607 2.215 1.00 81.38 103 ASN A C 1
ATOM 815 O O . ASN A 1 103 ? 8.473 4.817 1.367 1.00 81.38 103 ASN A O 1
ATOM 819 N N . ASP A 1 104 ? 7.565 5.172 3.385 1.00 75.44 104 ASP A N 1
ATOM 820 C CA . ASP A 1 104 ? 7.555 3.748 3.734 1.00 75.44 104 ASP A CA 1
ATOM 821 C C . ASP A 1 104 ? 6.547 2.970 2.873 1.00 75.44 104 ASP A C 1
ATOM 823 O O . ASP A 1 104 ? 6.835 1.841 2.459 1.00 75.44 104 ASP A O 1
ATOM 827 N N . HIS A 1 105 ? 5.390 3.566 2.570 1.00 77.75 105 HIS A N 1
ATOM 828 C CA . HIS A 1 105 ? 4.391 2.982 1.670 1.00 77.75 105 HIS A CA 1
ATOM 829 C C . HIS A 1 105 ? 4.883 2.964 0.219 1.00 77.75 105 HIS A C 1
ATOM 831 O O . HIS A 1 105 ? 4.744 1.942 -0.460 1.00 77.75 105 HIS A O 1
ATOM 837 N N . ILE A 1 106 ? 5.554 4.031 -0.228 1.00 85.94 106 ILE A N 1
ATOM 838 C CA . ILE A 1 106 ? 6.180 4.080 -1.557 1.00 85.94 106 ILE A CA 1
ATOM 839 C C . ILE A 1 106 ? 7.199 2.948 -1.708 1.00 85.94 106 ILE A C 1
ATOM 841 O O . ILE A 1 106 ? 7.128 2.162 -2.651 1.00 85.94 106 ILE A O 1
ATOM 845 N N . VAL A 1 107 ? 8.132 2.808 -0.762 1.00 83.31 107 VAL A N 1
ATOM 846 C CA . VAL A 1 107 ? 9.180 1.776 -0.826 1.00 83.31 107 VAL A CA 1
ATOM 847 C C . VAL A 1 107 ? 8.587 0.364 -0.831 1.00 83.31 107 VAL A C 1
ATOM 849 O O . VAL A 1 107 ? 9.101 -0.521 -1.520 1.00 83.31 107 VAL A O 1
ATOM 852 N N . ARG A 1 108 ? 7.501 0.121 -0.089 1.00 78.44 108 ARG A N 1
ATOM 853 C CA . ARG A 1 108 ? 6.797 -1.171 -0.126 1.00 78.44 108 ARG A CA 1
ATOM 854 C C . ARG A 1 108 ? 6.156 -1.423 -1.475 1.00 78.44 108 ARG A C 1
ATOM 856 O O . ARG A 1 108 ? 6.365 -2.500 -2.024 1.00 78.44 108 ARG A O 1
ATOM 863 N N . MET A 1 109 ? 5.451 -0.433 -2.017 1.00 86.69 109 MET A N 1
ATOM 864 C CA . MET A 1 109 ? 4.863 -0.522 -3.348 1.00 86.69 109 MET A CA 1
ATOM 865 C C . MET A 1 109 ? 5.934 -0.835 -4.391 1.00 86.69 109 MET A C 1
ATOM 867 O O . MET A 1 109 ? 5.781 -1.790 -5.144 1.00 86.69 109 MET A O 1
ATOM 871 N N . LEU A 1 110 ? 7.074 -0.139 -4.369 1.00 88.25 110 LEU A N 1
ATOM 872 C CA . LEU A 1 110 ? 8.205 -0.420 -5.257 1.00 88.25 110 LEU A CA 1
ATOM 873 C C . LEU A 1 110 ? 8.685 -1.880 -5.154 1.00 88.25 110 LEU A C 1
ATOM 875 O O . LEU A 1 110 ? 8.853 -2.550 -6.173 1.00 88.25 110 LEU A O 1
ATOM 879 N N . ARG A 1 111 ? 8.834 -2.419 -3.938 1.00 83.31 111 ARG A N 1
ATOM 880 C CA . ARG A 1 111 ? 9.204 -3.833 -3.731 1.00 83.31 111 ARG A CA 1
ATOM 881 C C . ARG A 1 111 ? 8.135 -4.805 -4.237 1.00 83.31 111 ARG A C 1
ATOM 883 O O . ARG A 1 111 ? 8.483 -5.832 -4.817 1.00 83.31 111 ARG A O 1
ATOM 890 N N . CYS A 1 112 ? 6.854 -4.492 -4.034 1.00 81.88 112 CYS A N 1
ATOM 891 C CA . CYS A 1 112 ? 5.738 -5.276 -4.566 1.00 81.88 112 CYS A CA 1
ATOM 892 C C . CYS A 1 112 ? 5.770 -5.286 -6.096 1.00 81.88 112 CYS A C 1
ATOM 894 O O . CYS A 1 112 ? 5.719 -6.356 -6.695 1.00 81.88 112 CYS A O 1
ATOM 896 N N . LEU A 1 113 ? 5.936 -4.122 -6.729 1.00 86.75 113 LEU A N 1
ATOM 897 C CA . LEU A 1 113 ? 6.048 -4.005 -8.182 1.00 86.75 113 LEU A CA 1
ATOM 898 C C . LEU A 1 113 ? 7.233 -4.808 -8.720 1.00 86.75 113 LEU A C 1
ATOM 900 O O . LEU A 1 113 ? 7.069 -5.551 -9.684 1.00 86.75 113 LEU A O 1
ATOM 904 N N . GLU A 1 114 ? 8.403 -4.731 -8.081 1.00 86.31 114 GLU A N 1
ATOM 905 C CA . GLU A 1 114 ? 9.556 -5.541 -8.475 1.00 86.31 114 GLU A CA 1
ATOM 906 C C . GLU A 1 114 ? 9.250 -7.044 -8.434 1.00 86.31 114 GLU A C 1
ATOM 908 O O . GLU A 1 114 ? 9.492 -7.743 -9.421 1.00 86.31 114 GLU A O 1
ATOM 913 N N . ALA A 1 115 ? 8.688 -7.532 -7.326 1.00 80.19 115 ALA A N 1
ATOM 914 C CA . ALA A 1 115 ? 8.326 -8.938 -7.182 1.00 80.19 115 ALA A CA 1
ATOM 915 C C . ALA A 1 115 ? 7.296 -9.372 -8.241 1.00 80.19 115 ALA A C 1
ATOM 917 O O . ALA A 1 115 ? 7.418 -10.448 -8.829 1.00 80.19 115 ALA A O 1
ATOM 918 N N . LEU A 1 116 ? 6.306 -8.523 -8.532 1.00 82.38 116 LEU A N 1
ATOM 919 C CA . LEU A 1 116 ? 5.299 -8.765 -9.567 1.00 82.38 116 LEU A CA 1
ATOM 920 C C . LEU A 1 116 ? 5.914 -8.804 -10.974 1.00 82.38 116 LEU A C 1
ATOM 922 O O . LEU A 1 116 ? 5.562 -9.669 -11.780 1.00 82.38 116 LEU A O 1
ATOM 926 N N . PHE A 1 117 ? 6.875 -7.925 -11.274 1.00 84.19 117 PHE A N 1
ATOM 927 C CA . PHE A 1 117 ? 7.580 -7.961 -12.553 1.00 84.19 117 PHE A CA 1
ATOM 928 C C . PHE A 1 117 ? 8.377 -9.258 -12.729 1.00 84.19 117 PHE A C 1
ATOM 930 O O . PHE A 1 117 ? 8.319 -9.838 -13.818 1.00 84.19 117 PHE A O 1
ATOM 937 N N . GLU A 1 118 ? 9.052 -9.732 -11.674 1.00 81.06 118 GLU A N 1
ATOM 938 C CA . GLU A 1 118 ? 9.810 -10.993 -11.654 1.00 81.06 118 GLU A CA 1
ATOM 939 C C . GLU A 1 118 ? 8.929 -12.245 -11.740 1.00 81.06 118 GLU A C 1
ATOM 941 O O . GLU A 1 118 ? 9.359 -13.272 -12.273 1.00 81.06 118 GLU A O 1
ATOM 946 N N . HIS A 1 119 ? 7.698 -12.180 -11.227 1.00 71.75 119 HIS A N 1
ATOM 947 C CA . HIS A 1 119 ? 6.793 -13.328 -11.171 1.00 71.75 119 HIS A CA 1
ATOM 948 C C . HIS A 1 119 ? 6.326 -13.825 -12.551 1.00 71.75 119 HIS A C 1
ATOM 950 O O . HIS A 1 119 ? 5.891 -14.977 -12.669 1.00 71.75 119 HIS A O 1
ATOM 956 N N . GLY A 1 120 ? 6.473 -13.013 -13.604 1.00 68.00 120 GLY A N 1
ATOM 957 C CA . GLY A 1 120 ? 6.036 -13.359 -14.960 1.00 68.00 120 GLY A CA 1
ATOM 958 C C . GLY A 1 120 ? 4.523 -13.589 -15.026 1.00 68.00 120 GLY A C 1
ATOM 959 O O . GLY A 1 120 ? 3.767 -12.883 -14.365 1.00 68.00 120 GLY A O 1
ATOM 960 N N . ASP A 1 121 ? 4.106 -14.620 -15.767 1.00 65.69 121 ASP A N 1
ATOM 961 C CA . ASP A 1 121 ? 2.698 -15.041 -15.899 1.00 65.69 121 ASP A CA 1
ATOM 962 C C . ASP A 1 121 ? 2.254 -16.008 -14.784 1.00 65.69 121 ASP A C 1
ATOM 964 O O . ASP A 1 121 ? 1.293 -16.770 -14.931 1.00 65.69 121 ASP A O 1
ATOM 968 N N . ARG A 1 122 ? 2.994 -16.068 -13.670 1.00 59.06 122 ARG A N 1
ATOM 969 C CA . ARG A 1 122 ? 2.659 -16.977 -12.572 1.00 59.06 122 ARG A CA 1
ATOM 970 C C . ARG A 1 122 ? 1.666 -16.319 -11.619 1.00 59.06 122 ARG A C 1
ATOM 972 O O . ARG A 1 122 ? 1.796 -15.132 -11.332 1.00 59.06 122 ARG A O 1
ATOM 979 N N . PRO A 1 123 ? 0.725 -17.102 -11.070 1.00 58.16 123 PRO A N 1
ATOM 980 C CA . PRO A 1 123 ? -0.210 -16.611 -10.073 1.00 58.16 123 PRO A CA 1
ATOM 981 C C . PRO A 1 123 ? 0.538 -16.126 -8.825 1.00 58.16 123 PRO A C 1
ATOM 983 O O . PRO A 1 123 ? 1.326 -16.875 -8.243 1.00 58.16 123 PRO A O 1
ATOM 986 N N . VAL A 1 124 ? 0.293 -14.873 -8.440 1.00 60.75 124 VAL A N 1
ATOM 987 C CA . VAL A 1 124 ? 0.944 -14.215 -7.289 1.00 60.75 124 VAL A CA 1
ATOM 988 C C . VAL A 1 124 ? 0.211 -14.536 -5.987 1.00 60.75 124 VAL A C 1
ATOM 990 O O . VAL A 1 124 ? 0.838 -14.769 -4.958 1.00 60.75 124 VAL A O 1
ATOM 993 N N . PHE A 1 125 ? -1.117 -14.625 -6.055 1.00 58.12 125 PHE A N 1
ATOM 994 C CA . PHE A 1 125 ? -1.964 -15.072 -4.952 1.00 58.12 125 PHE A CA 1
ATOM 995 C C . PHE A 1 125 ? -2.350 -16.534 -5.147 1.00 58.12 125 PHE A C 1
ATOM 997 O O . PHE A 1 125 ? -2.689 -16.954 -6.261 1.00 58.12 125 PHE A O 1
ATOM 1004 N N . LYS A 1 126 ? -2.372 -17.305 -4.060 1.00 49.59 126 LYS A N 1
ATOM 1005 C CA . LYS A 1 126 ? -3.109 -18.568 -4.026 1.00 49.59 126 LYS A CA 1
ATOM 1006 C C . LYS A 1 126 ? -4.594 -18.269 -3.794 1.00 49.59 126 LYS A C 1
ATOM 1008 O O . LYS A 1 126 ? -4.936 -17.229 -3.228 1.00 49.59 126 LYS A O 1
ATOM 1013 N N . PRO A 1 127 ? -5.496 -19.173 -4.208 1.00 43.75 127 PRO A N 1
ATOM 1014 C CA . PRO A 1 127 ? -6.891 -19.101 -3.791 1.00 43.75 127 PRO A CA 1
ATOM 1015 C C . PRO A 1 127 ? -6.981 -18.977 -2.261 1.00 43.75 127 PRO A C 1
ATOM 1017 O O . PRO A 1 127 ? -6.467 -19.844 -1.554 1.00 43.75 127 PRO A O 1
ATOM 1020 N N . GLY A 1 128 ? -7.599 -17.897 -1.774 1.00 46.06 128 GLY A N 1
ATOM 1021 C CA . GLY A 1 128 ? -7.723 -17.583 -0.345 1.00 46.06 128 GLY A CA 1
ATOM 1022 C C . GLY A 1 128 ? -6.736 -16.549 0.216 1.00 46.06 128 GLY A C 1
ATOM 1023 O O . GLY A 1 128 ? -6.918 -16.162 1.359 1.00 46.06 128 GLY A O 1
ATOM 1024 N N . ASP A 1 129 ? -5.752 -16.069 -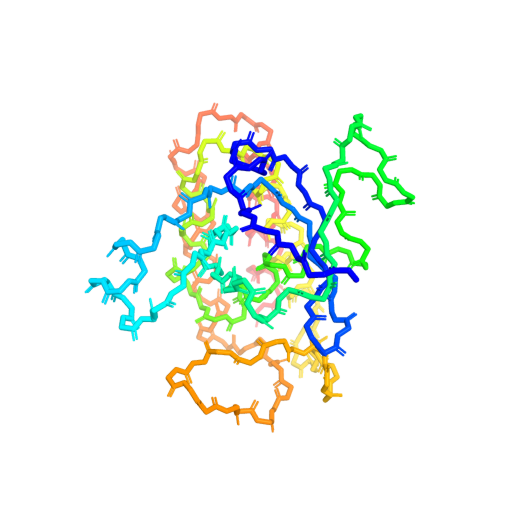0.559 1.00 46.66 129 ASP A N 1
ATOM 1025 C CA . ASP A 1 129 ? -4.772 -15.056 -0.101 1.00 46.66 129 ASP A CA 1
ATOM 1026 C C . ASP A 1 129 ? -5.255 -13.593 -0.276 1.00 46.66 129 ASP A C 1
ATOM 1028 O O . ASP A 1 129 ? -4.508 -12.661 0.022 1.00 46.66 129 ASP A O 1
ATOM 1032 N N . ARG A 1 130 ? -6.463 -13.358 -0.816 1.00 47.28 130 ARG A N 1
ATOM 1033 C CA . ARG A 1 130 ? -7.009 -12.007 -1.032 1.00 47.28 130 ARG A CA 1
ATOM 1034 C C . ARG A 1 130 ? -8.202 -11.717 -0.109 1.00 47.28 130 ARG A C 1
ATOM 1036 O O . ARG A 1 130 ? -9.190 -12.447 -0.172 1.00 47.28 130 ARG A O 1
ATOM 1043 N N . PRO A 1 131 ? -8.193 -10.582 0.598 1.00 40.62 131 PRO A N 1
ATOM 1044 C CA . PRO A 1 131 ? -9.391 -9.905 1.080 1.00 40.62 131 PRO A CA 1
ATOM 1045 C C . PRO A 1 131 ? -10.102 -9.271 -0.119 1.00 40.62 131 PRO A C 1
ATOM 1047 O O . PRO A 1 131 ? -9.562 -8.437 -0.841 1.00 40.62 131 PRO A O 1
ATOM 1050 N N . LEU A 1 132 ? -11.309 -9.735 -0.393 1.00 37.69 132 LEU A N 1
ATOM 1051 C CA . LEU A 1 132 ? -12.017 -9.496 -1.646 1.00 37.69 132 LEU A CA 1
ATOM 1052 C C . LEU A 1 132 ? -12.825 -8.200 -1.585 1.00 37.69 132 LEU A C 1
ATOM 1054 O O . LEU A 1 132 ? -13.872 -8.217 -0.948 1.00 37.69 132 LEU A O 1
ATOM 1058 N N . PHE A 1 133 ? -12.440 -7.126 -2.288 1.00 36.78 133 PHE A N 1
ATOM 1059 C CA . PHE A 1 133 ? -13.371 -6.010 -2.520 1.00 36.78 133 PHE A CA 1
ATOM 1060 C C . PHE A 1 133 ? -13.208 -5.341 -3.891 1.00 36.78 133 PHE A C 1
ATOM 1062 O O . PHE A 1 133 ? -12.508 -4.348 -4.040 1.00 36.78 133 PHE A O 1
ATOM 1069 N N . LYS A 1 134 ? -13.991 -5.807 -4.872 1.00 33.00 134 LYS A N 1
ATOM 1070 C CA . LYS A 1 134 ? -14.458 -4.977 -5.991 1.00 33.00 134 LYS A CA 1
ATOM 1071 C C . LYS A 1 134 ? -15.976 -5.136 -6.084 1.00 33.00 134 LYS A C 1
ATOM 1073 O O . LYS A 1 134 ? -16.477 -6.237 -6.269 1.00 33.00 134 LYS A O 1
ATOM 1078 N N . ASN A 1 135 ? -16.730 -4.057 -5.865 1.00 34.16 135 ASN A N 1
ATOM 1079 C CA . ASN A 1 135 ? -18.202 -4.025 -5.966 1.00 34.16 135 ASN A CA 1
ATOM 1080 C C . ASN A 1 135 ? -18.984 -5.084 -5.151 1.00 34.16 135 ASN A C 1
ATOM 1082 O O . ASN A 1 135 ? -20.112 -5.416 -5.503 1.00 34.16 135 ASN A O 1
ATOM 1086 N N . GLY A 1 136 ? -18.425 -5.599 -4.051 1.00 34.00 136 GLY A N 1
ATOM 1087 C CA . GLY A 1 136 ? -19.112 -6.575 -3.196 1.00 34.00 136 GLY A CA 1
ATOM 1088 C C . GLY A 1 136 ? -19.177 -8.003 -3.751 1.00 34.00 136 GLY A C 1
ATOM 1089 O O . GLY A 1 136 ? -19.850 -8.834 -3.145 1.00 34.00 136 GLY A O 1
ATOM 1090 N N . GLU A 1 137 ? -18.468 -8.310 -4.842 1.00 30.73 137 GLU A N 1
ATOM 1091 C CA . GLU A 1 137 ? -18.340 -9.673 -5.361 1.00 30.73 137 GLU A CA 1
ATOM 1092 C C . GLU A 1 137 ? -16.870 -10.090 -5.449 1.00 30.73 137 GLU A C 1
ATOM 1094 O O . GLU A 1 137 ? -15.984 -9.331 -5.842 1.00 30.73 137 GLU A O 1
ATOM 1099 N N . ALA A 1 138 ? -16.617 -11.319 -5.015 1.00 41.91 138 ALA A N 1
ATOM 1100 C CA . ALA A 1 138 ? -15.310 -11.936 -5.001 1.00 41.91 138 ALA A CA 1
ATOM 1101 C C . ALA A 1 138 ? -14.984 -12.508 -6.387 1.00 41.91 138 ALA A C 1
ATOM 1103 O O . ALA A 1 138 ? -15.622 -13.474 -6.803 1.00 41.91 138 ALA A O 1
ATOM 1104 N N . GLU A 1 139 ? -13.995 -11.965 -7.102 1.00 43.44 139 GLU A N 1
ATOM 1105 C CA . GLU A 1 139 ? -13.412 -12.712 -8.221 1.00 43.44 139 GLU A CA 1
ATOM 1106 C C . GLU A 1 139 ? -12.436 -13.754 -7.669 1.00 43.44 139 GLU A C 1
ATOM 1108 O O . GLU A 1 139 ? -11.297 -13.460 -7.297 1.00 43.44 139 GLU A O 1
ATOM 1113 N N . ASP A 1 140 ? -12.918 -14.995 -7.610 1.00 47.22 140 ASP A N 1
ATOM 1114 C CA . ASP A 1 140 ? -12.153 -16.194 -7.275 1.00 47.22 140 ASP A CA 1
ATOM 1115 C C . ASP A 1 140 ? -11.131 -16.497 -8.386 1.00 47.22 140 ASP A C 1
ATOM 1117 O O . ASP A 1 140 ? -11.321 -17.376 -9.230 1.00 47.22 140 ASP A O 1
ATOM 1121 N N . GLY A 1 141 ? -10.029 -15.748 -8.420 1.00 55.00 141 GLY A N 1
ATOM 1122 C CA . GLY A 1 141 ? -8.978 -15.946 -9.410 1.00 55.00 141 GLY A CA 1
ATOM 1123 C C . GLY A 1 141 ? -7.599 -15.515 -8.914 1.00 55.00 141 GLY A C 1
ATOM 1124 O O . GLY A 1 141 ? -7.464 -14.486 -8.244 1.00 55.00 141 GLY A O 1
ATOM 1125 N N . PRO A 1 142 ? -6.531 -16.266 -9.230 1.00 61.69 142 PRO A N 1
ATOM 1126 C CA . PRO A 1 142 ? -5.183 -15.783 -8.985 1.00 61.69 142 PRO A CA 1
ATOM 1127 C C . PRO A 1 142 ? -4.901 -14.527 -9.820 1.00 61.69 142 PRO A C 1
ATOM 1129 O O . PRO A 1 142 ? -5.316 -14.437 -10.973 1.00 61.69 142 PRO A O 1
ATOM 1132 N N . PHE A 1 143 ? -4.172 -13.566 -9.252 1.00 74.50 143 PHE A N 1
ATOM 1133 C CA . PHE A 1 143 ? -3.698 -12.409 -10.015 1.00 74.50 143 PHE A CA 1
ATOM 1134 C C . PHE A 1 143 ? -2.518 -12.847 -10.869 1.00 74.50 143 PHE A C 1
ATOM 1136 O O . PHE A 1 143 ? -1.586 -13.468 -10.345 1.00 74.50 143 PHE A O 1
ATOM 1143 N N . VAL A 1 144 ? -2.561 -12.510 -12.155 1.00 77.19 144 VAL A N 1
ATOM 1144 C CA . VAL A 1 144 ? -1.473 -12.756 -13.096 1.00 77.19 144 VAL A CA 1
ATOM 1145 C C . VAL A 1 144 ? -1.124 -11.429 -13.776 1.00 77.19 144 VAL A C 1
ATOM 1147 O O . VAL A 1 144 ? -1.973 -10.892 -14.485 1.00 77.19 144 VAL A O 1
ATOM 1150 N N . PRO A 1 145 ? 0.091 -10.895 -13.561 1.00 78.56 145 PRO A N 1
ATOM 1151 C CA . PRO A 1 145 ? 0.583 -9.686 -14.219 1.00 78.56 145 PRO A CA 1
ATOM 1152 C C . PRO A 1 145 ? 0.623 -9.807 -15.751 1.00 78.56 145 PRO A C 1
ATOM 1154 O O . PRO A 1 145 ? 1.580 -10.350 -16.308 1.00 78.56 145 PRO A O 1
ATOM 1157 N N . ASP A 1 146 ? -0.382 -9.274 -16.443 1.00 84.56 146 ASP A N 1
ATOM 1158 C CA . ASP A 1 146 ? -0.433 -9.267 -17.907 1.00 84.56 146 ASP A CA 1
ATOM 1159 C C . ASP A 1 146 ? 0.277 -8.046 -18.531 1.00 84.56 146 ASP A C 1
ATOM 1161 O O . ASP A 1 146 ? 0.864 -7.202 -17.847 1.00 84.56 146 ASP A O 1
ATOM 1165 N N . ALA A 1 147 ? 0.267 -7.965 -19.863 1.00 87.88 147 ALA A N 1
ATOM 1166 C CA . ALA A 1 147 ? 0.927 -6.885 -20.594 1.00 87.88 147 ALA A CA 1
ATOM 1167 C C . ALA A 1 147 ? 0.306 -5.501 -20.328 1.00 87.88 147 ALA A C 1
ATOM 1169 O O . ALA A 1 147 ? 1.033 -4.506 -20.313 1.00 87.88 147 ALA A O 1
ATOM 1170 N N . GLU A 1 148 ? -1.010 -5.431 -20.117 1.00 87.81 148 GLU A N 1
ATOM 1171 C CA . GLU A 1 148 ? -1.716 -4.177 -19.845 1.00 87.81 148 GLU A CA 1
ATOM 1172 C C . GLU A 1 148 ? -1.363 -3.663 -18.448 1.00 87.81 148 GLU A C 1
ATOM 1174 O O . GLU A 1 148 ? -0.941 -2.513 -18.298 1.00 87.81 148 GLU A O 1
ATOM 1179 N N . TRP A 1 149 ? -1.410 -4.545 -17.446 1.00 89.25 149 TRP A N 1
ATOM 1180 C CA . TRP A 1 149 ? -0.963 -4.244 -16.092 1.00 89.25 149 TRP A CA 1
ATOM 1181 C C . TRP A 1 149 ? 0.497 -3.779 -16.071 1.00 89.25 149 TRP A C 1
ATOM 1183 O O . TRP A 1 149 ? 0.812 -2.752 -15.466 1.00 89.25 149 TRP A O 1
ATOM 1193 N N . ARG A 1 150 ? 1.395 -4.486 -16.778 1.00 89.75 150 ARG A N 1
ATOM 1194 C CA . ARG A 1 150 ? 2.823 -4.123 -16.850 1.00 89.75 150 ARG A CA 1
ATOM 1195 C C . ARG A 1 150 ? 3.019 -2.725 -17.424 1.00 89.75 150 ARG A C 1
ATOM 1197 O O . ARG A 1 150 ? 3.812 -1.957 -16.883 1.00 89.75 150 ARG A O 1
ATOM 1204 N N . ALA A 1 151 ? 2.310 -2.395 -18.503 1.00 90.38 151 ALA A N 1
ATOM 1205 C CA . ALA A 1 151 ? 2.378 -1.070 -19.108 1.00 90.38 151 ALA A CA 1
ATOM 1206 C C . ALA A 1 151 ? 1.904 0.018 -18.132 1.00 90.38 151 ALA A C 1
ATOM 1208 O O . ALA A 1 151 ? 2.581 1.037 -17.989 1.00 90.38 151 ALA A O 1
ATOM 1209 N N . GLY A 1 152 ? 0.800 -0.224 -17.417 1.00 91.44 152 GLY A N 1
ATOM 1210 C CA . GLY A 1 152 ? 0.284 0.690 -16.398 1.00 91.44 152 GLY A CA 1
ATOM 1211 C C . GLY A 1 152 ? 1.259 0.904 -15.237 1.00 91.44 152 GLY A C 1
ATOM 1212 O O . GLY A 1 152 ? 1.560 2.045 -14.891 1.00 91.44 152 GLY A O 1
ATOM 1213 N N . ALA A 1 153 ? 1.819 -0.174 -14.685 1.00 91.25 153 ALA A N 1
ATOM 1214 C CA . ALA A 1 153 ? 2.783 -0.108 -13.587 1.00 91.25 153 ALA A CA 1
ATOM 1215 C C . ALA A 1 153 ? 4.084 0.621 -13.979 1.00 91.25 153 ALA A C 1
ATOM 1217 O O . ALA A 1 153 ? 4.620 1.402 -13.194 1.00 91.25 153 ALA A O 1
ATOM 1218 N N . VAL A 1 154 ? 4.589 0.414 -15.203 1.00 93.69 154 VAL A N 1
ATOM 1219 C CA . VAL A 1 154 ? 5.758 1.155 -15.715 1.00 93.69 154 VAL A CA 1
ATOM 1220 C C . VAL A 1 154 ? 5.444 2.641 -15.888 1.00 93.69 154 VAL A C 1
ATOM 1222 O O . VAL A 1 154 ? 6.298 3.482 -15.609 1.00 93.69 154 VAL A O 1
ATOM 1225 N N . ASP A 1 155 ? 4.236 2.986 -16.332 1.00 94.00 155 ASP A N 1
ATOM 1226 C CA . ASP A 1 155 ? 3.826 4.384 -16.456 1.00 94.00 155 ASP A CA 1
ATOM 1227 C C . ASP A 1 155 ? 3.742 5.080 -15.087 1.00 94.00 155 ASP A C 1
ATOM 1229 O O . ASP A 1 155 ? 4.297 6.166 -14.929 1.00 94.00 155 ASP A O 1
ATOM 1233 N N . ALA A 1 156 ? 3.186 4.411 -14.070 1.00 93.81 156 ALA A N 1
ATOM 1234 C CA . ALA A 1 156 ? 3.183 4.896 -12.685 1.00 93.81 156 ALA A CA 1
ATOM 1235 C C . ALA A 1 156 ? 4.607 5.159 -12.154 1.00 93.81 156 ALA A C 1
ATOM 1237 O O . ALA A 1 156 ? 4.902 6.235 -11.629 1.00 93.81 156 ALA A O 1
ATOM 1238 N N . LEU A 1 157 ? 5.540 4.223 -12.379 1.00 94.31 157 LEU A N 1
ATOM 1239 C CA . LEU A 1 157 ? 6.952 4.408 -12.017 1.00 94.31 157 LEU A CA 1
ATOM 1240 C C . LEU A 1 157 ? 7.577 5.620 -12.719 1.00 94.31 157 LEU A C 1
ATOM 1242 O O . LEU A 1 157 ? 8.326 6.376 -12.105 1.00 94.31 157 LEU A O 1
ATOM 1246 N N . ARG A 1 158 ? 7.273 5.834 -14.004 1.00 93.94 158 ARG A N 1
ATOM 1247 C CA . ARG A 1 158 ? 7.787 6.987 -14.761 1.00 93.94 158 ARG A CA 1
ATOM 1248 C C . ARG A 1 158 ? 7.245 8.313 -14.241 1.00 93.94 158 ARG A C 1
ATOM 1250 O O . ARG A 1 158 ? 7.978 9.303 -14.297 1.00 93.94 158 ARG A O 1
ATOM 1257 N N . THR A 1 159 ? 6.003 8.351 -13.769 1.00 94.19 159 THR A N 1
ATOM 1258 C CA . THR A 1 159 ? 5.437 9.523 -13.089 1.00 94.19 159 THR A CA 1
ATOM 1259 C C . THR A 1 159 ? 6.186 9.788 -11.787 1.00 94.19 159 THR A C 1
ATOM 1261 O O . THR A 1 159 ? 6.778 10.859 -11.649 1.00 94.19 159 THR A O 1
ATOM 1264 N N . LEU A 1 160 ? 6.319 8.776 -10.921 1.00 94.19 160 LEU A N 1
ATOM 1265 C CA . LEU A 1 160 ? 7.069 8.891 -9.666 1.00 94.19 160 LEU A CA 1
ATOM 1266 C C . LEU A 1 160 ? 8.497 9.412 -9.886 1.00 94.19 160 LEU A C 1
ATOM 1268 O O . LEU A 1 160 ? 8.925 10.333 -9.200 1.00 94.19 160 LEU A O 1
ATOM 1272 N N . ILE A 1 161 ? 9.235 8.877 -10.866 1.00 94.94 161 ILE A N 1
ATOM 1273 C CA . ILE A 1 161 ? 10.613 9.304 -11.183 1.00 94.94 161 ILE A CA 1
ATOM 1274 C C . ILE A 1 161 ? 10.685 10.798 -11.532 1.00 94.94 161 ILE A C 1
ATOM 1276 O O . ILE A 1 161 ? 11.654 11.480 -11.179 1.00 94.94 161 ILE A O 1
ATOM 1280 N N . LYS A 1 162 ? 9.686 11.316 -12.256 1.00 93.62 162 LYS A N 1
ATOM 1281 C CA . LYS A 1 162 ? 9.640 12.730 -12.651 1.00 93.62 162 LYS A CA 1
ATOM 1282 C C . LYS A 1 162 ? 9.340 13.635 -11.463 1.00 93.62 162 LYS A C 1
ATOM 1284 O O . LYS A 1 162 ? 9.929 14.713 -11.377 1.00 93.62 162 LYS A O 1
ATOM 1289 N N . GLU A 1 163 ? 8.439 13.206 -10.589 1.00 92.81 163 GLU A N 1
ATOM 1290 C CA . GLU A 1 163 ? 7.816 14.065 -9.581 1.00 92.81 163 GLU A CA 1
ATOM 1291 C C . GLU A 1 163 ? 8.487 13.979 -8.210 1.00 92.81 163 GLU A C 1
ATOM 1293 O O . GLU A 1 163 ? 8.576 14.988 -7.508 1.00 92.81 163 GLU A O 1
ATOM 1298 N N . THR A 1 164 ? 9.038 12.818 -7.843 1.00 91.50 164 THR A N 1
ATOM 1299 C CA . THR A 1 164 ? 9.649 12.630 -6.526 1.00 91.50 164 THR A CA 1
ATOM 1300 C C . THR A 1 164 ? 10.896 13.491 -6.353 1.00 91.50 164 THR A C 1
ATOM 1302 O O . THR A 1 164 ? 11.801 13.501 -7.191 1.00 91.50 164 THR A O 1
ATOM 1305 N N . ILE A 1 165 ? 10.988 14.208 -5.236 1.00 90.44 165 ILE A N 1
ATOM 1306 C CA . ILE A 1 165 ? 12.196 14.957 -4.859 1.00 90.44 165 ILE A CA 1
ATOM 1307 C C . ILE A 1 165 ? 13.203 14.097 -4.088 1.00 90.44 165 ILE A C 1
ATOM 1309 O O . ILE A 1 165 ? 14.342 14.525 -3.898 1.00 90.44 165 ILE A O 1
ATOM 1313 N N . ASP A 1 166 ? 12.794 12.904 -3.649 1.00 92.81 166 ASP A N 1
ATOM 1314 C CA . ASP A 1 166 ? 13.634 11.992 -2.885 1.00 92.81 166 ASP A CA 1
ATOM 1315 C C . ASP A 1 166 ? 14.559 11.211 -3.841 1.00 92.81 166 ASP A C 1
ATOM 1317 O O . ASP A 1 166 ? 14.085 10.450 -4.693 1.00 92.81 166 ASP A O 1
ATOM 1321 N N . PRO A 1 167 ? 15.889 11.403 -3.753 1.00 92.00 167 PRO A N 1
ATO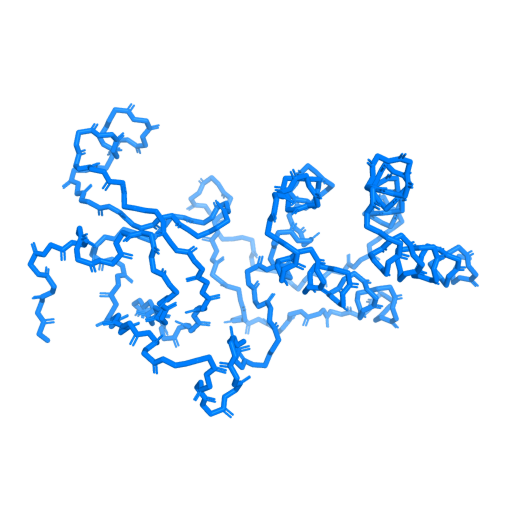M 1322 C CA . PRO A 1 167 ? 16.827 10.769 -4.670 1.00 92.00 167 PRO A CA 1
ATOM 1323 C C . PRO A 1 167 ? 16.922 9.250 -4.481 1.00 92.00 167 PRO A C 1
ATOM 1325 O O . PRO A 1 167 ? 17.253 8.557 -5.442 1.00 92.00 167 PRO A O 1
ATOM 1328 N N . GLU A 1 168 ? 16.641 8.722 -3.286 1.00 91.81 168 GLU A N 1
ATOM 1329 C CA . GLU A 1 168 ? 16.689 7.281 -3.022 1.00 91.81 168 GLU A CA 1
ATOM 1330 C C . GLU A 1 168 ? 15.474 6.586 -3.639 1.00 91.81 168 GLU A C 1
ATOM 1332 O O . GLU A 1 168 ? 15.629 5.589 -4.347 1.00 91.81 168 GLU A O 1
ATOM 1337 N N . ILE A 1 169 ? 14.281 7.167 -3.465 1.00 92.62 169 ILE A N 1
ATOM 1338 C CA . ILE A 1 169 ? 13.051 6.687 -4.116 1.00 92.62 169 ILE A CA 1
ATOM 1339 C C . ILE A 1 169 ? 13.190 6.759 -5.635 1.00 92.62 169 ILE A C 1
ATOM 1341 O O . ILE A 1 169 ? 12.860 5.796 -6.329 1.00 92.62 169 ILE A O 1
ATOM 1345 N N . ARG A 1 170 ? 13.720 7.872 -6.159 1.00 95.06 170 ARG A N 1
ATOM 1346 C CA . ARG A 1 170 ? 13.959 8.033 -7.597 1.00 95.06 170 ARG A CA 1
ATOM 1347 C C . ARG A 1 170 ? 14.866 6.934 -8.143 1.00 95.06 170 ARG A C 1
ATOM 1349 O O . ARG A 1 170 ? 14.506 6.290 -9.124 1.00 95.06 170 ARG A O 1
ATOM 1356 N N . ALA A 1 171 ? 16.018 6.712 -7.509 1.00 94.62 171 ALA A N 1
ATOM 1357 C CA . ALA A 1 171 ? 16.985 5.713 -7.954 1.00 94.62 171 ALA A CA 1
ATOM 1358 C C . ALA A 1 171 ? 16.396 4.293 -7.924 1.00 94.62 171 ALA A C 1
ATOM 1360 O O . ALA A 1 171 ? 16.630 3.500 -8.838 1.00 94.62 171 ALA A O 1
ATOM 1361 N N . GLU A 1 172 ? 15.605 3.978 -6.898 1.00 94.25 172 GLU A N 1
ATOM 1362 C CA . GLU A 1 172 ? 14.954 2.676 -6.785 1.00 94.25 172 GLU A CA 1
ATOM 1363 C C . GLU A 1 172 ? 13.867 2.485 -7.854 1.00 94.25 172 GLU A C 1
ATOM 1365 O O . GLU A 1 172 ? 13.823 1.446 -8.515 1.00 94.25 172 GLU A O 1
ATOM 1370 N N . ALA A 1 173 ? 13.045 3.507 -8.103 1.00 94.56 173 ALA A N 1
ATOM 1371 C CA . ALA A 1 173 ? 12.040 3.481 -9.161 1.00 94.56 173 ALA A CA 1
ATOM 1372 C C . ALA A 1 173 ? 12.670 3.340 -10.560 1.00 94.56 173 ALA A C 1
ATOM 1374 O O . ALA A 1 173 ? 12.202 2.531 -11.363 1.00 94.56 173 ALA A O 1
ATOM 1375 N N . GLU A 1 174 ? 13.765 4.057 -10.844 1.00 94.88 174 GLU A N 1
ATOM 1376 C CA . GLU A 1 174 ? 14.532 3.935 -12.096 1.00 94.88 174 GLU A CA 1
ATOM 1377 C C . GLU A 1 174 ? 15.065 2.510 -12.296 1.00 94.88 174 GLU A C 1
ATOM 1379 O O . GLU A 1 174 ? 14.939 1.936 -13.383 1.00 94.88 174 GLU A O 1
ATOM 1384 N N . ARG A 1 175 ? 15.622 1.908 -11.238 1.00 94.94 175 ARG A N 1
ATOM 1385 C CA . ARG A 1 175 ? 16.137 0.534 -11.259 1.00 94.94 175 ARG A CA 1
ATOM 1386 C C . ARG A 1 175 ? 15.036 -0.478 -11.581 1.00 94.94 175 ARG A C 1
ATOM 1388 O O . ARG A 1 175 ? 15.254 -1.382 -12.392 1.00 94.94 175 ARG A O 1
ATOM 1395 N N . ILE A 1 176 ? 13.871 -0.339 -10.951 1.00 92.69 176 ILE A N 1
ATOM 1396 C CA . ILE A 1 176 ? 12.733 -1.245 -11.148 1.00 92.69 176 ILE A CA 1
ATOM 1397 C C . ILE A 1 176 ? 12.140 -1.069 -12.550 1.00 92.69 176 ILE A C 1
ATOM 1399 O O . ILE A 1 176 ? 11.908 -2.066 -13.234 1.00 92.69 176 ILE A O 1
ATOM 1403 N N . ALA A 1 177 ? 11.964 0.171 -13.017 1.00 92.50 177 ALA A N 1
ATOM 1404 C CA . ALA A 1 177 ? 11.453 0.456 -14.357 1.00 92.50 177 ALA A CA 1
ATOM 1405 C C . ALA A 1 177 ? 12.352 -0.147 -15.449 1.00 92.50 177 ALA A C 1
ATOM 1407 O O . ALA A 1 177 ? 11.862 -0.844 -16.337 1.00 92.50 177 ALA A O 1
ATOM 1408 N N . ALA A 1 178 ? 13.675 0.023 -15.338 1.00 90.19 178 ALA A N 1
ATOM 1409 C CA . ALA A 1 178 ? 14.628 -0.563 -16.281 1.00 90.19 178 ALA A CA 1
ATOM 1410 C C . ALA A 1 178 ? 14.536 -2.099 -16.320 1.00 90.19 178 ALA A C 1
ATOM 1412 O O . ALA A 1 178 ? 14.609 -2.716 -17.382 1.00 90.19 178 ALA A O 1
ATOM 1413 N N . LYS A 1 179 ? 14.343 -2.738 -15.162 1.00 86.44 179 LYS A N 1
ATOM 1414 C CA . LYS A 1 179 ? 14.181 -4.193 -15.063 1.00 86.44 179 LYS A CA 1
ATOM 1415 C C . LYS A 1 179 ? 12.869 -4.681 -15.684 1.00 86.44 179 LYS A C 1
ATOM 1417 O O . LYS A 1 179 ? 12.862 -5.720 -16.347 1.00 86.44 179 LYS A O 1
ATOM 1422 N N . ALA A 1 180 ? 11.782 -3.936 -15.493 1.00 85.69 180 ALA A N 1
ATOM 1423 C CA . ALA A 1 180 ? 10.483 -4.242 -16.084 1.00 85.69 180 ALA A CA 1
ATOM 1424 C C . ALA A 1 180 ? 10.529 -4.191 -17.620 1.00 85.69 180 ALA A C 1
ATOM 1426 O O . ALA A 1 180 ? 9.981 -5.073 -18.277 1.00 85.69 180 ALA A O 1
ATOM 1427 N N . GLU A 1 181 ? 11.235 -3.209 -18.186 1.00 82.56 181 GLU A N 1
ATOM 1428 C CA . GLU A 1 181 ? 11.402 -3.044 -19.637 1.00 82.56 181 GLU A CA 1
ATOM 1429 C C . GLU A 1 181 ? 12.281 -4.133 -20.273 1.00 82.56 181 GLU A C 1
ATOM 1431 O O . GLU A 1 181 ? 12.028 -4.542 -21.401 1.00 82.56 181 GLU A O 1
ATOM 1436 N N . LEU A 1 182 ? 13.282 -4.651 -19.552 1.00 71.81 182 LEU A N 1
ATOM 1437 C CA . LEU A 1 182 ? 14.132 -5.758 -20.020 1.00 71.81 182 LEU A CA 1
ATOM 1438 C C . LEU A 1 182 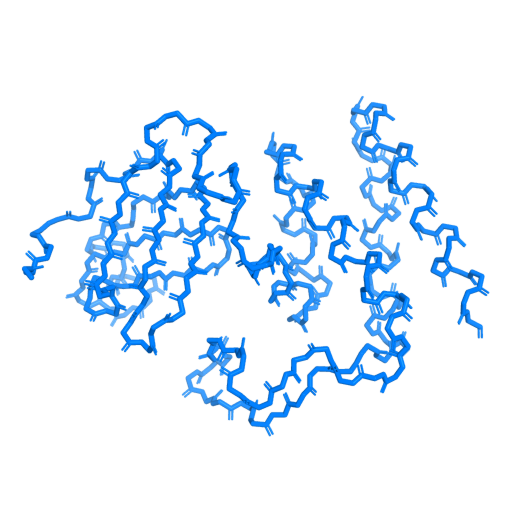? 13.431 -7.127 -20.015 1.00 71.81 182 LEU A C 1
ATOM 1440 O O . LEU A 1 182 ? 13.971 -8.086 -20.564 1.00 71.81 182 LEU A O 1
ATOM 1444 N N . SER A 1 183 ? 12.277 -7.229 -19.353 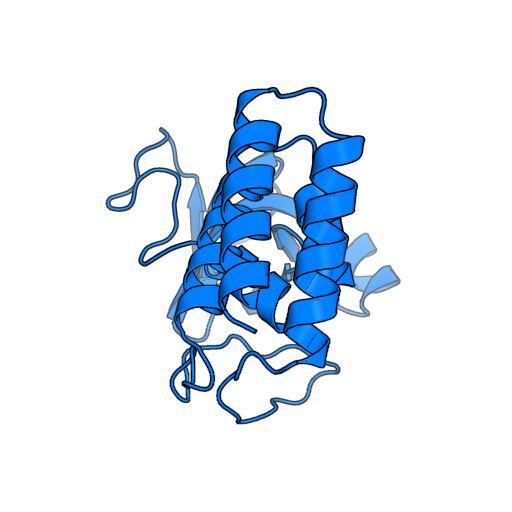1.00 61.88 183 SER A N 1
ATOM 1445 C CA . SER A 1 183 ? 11.525 -8.479 -19.178 1.00 61.88 183 SER A CA 1
ATOM 1446 C C . SER A 1 183 ? 10.374 -8.646 -20.187 1.00 61.88 183 SER A C 1
ATOM 1448 O O . SER A 1 183 ? 9.614 -9.607 -20.061 1.00 61.88 183 SER A O 1
ATOM 1450 N N . GLN A 1 184 ? 10.225 -7.711 -21.137 1.00 58.22 184 GLN A N 1
ATOM 1451 C CA . GLN A 1 184 ? 9.262 -7.741 -22.252 1.00 58.22 184 GLN A CA 1
ATOM 1452 C C . GLN A 1 184 ? 9.839 -8.464 -23.475 1.00 58.22 184 GLN A C 1
ATOM 1454 O O . GLN A 1 184 ? 9.048 -9.131 -24.178 1.00 58.22 184 GLN A O 1
#

Radius of gyration: 16.91 Å; chains: 1; bounding box: 41×34×46 Å

Foldseek 3Di:
DQDPAPVVLAQAWKWFQWPLRDIDTAGWHKADQVRCCVVPVDNAIWIDGLNDTHTSNGTPDMDTPPAQDDVPGSAPPPADLVLLVLLLVALVSLLSQLVDPDVVSLVRNLVSLLVLLVCAQHFPDDQPSDPADDPPDRPRDGRGCDPRSLVSNLVSLVVSLVPDPDVVSNVSSVVSSVSSVVSD

pLDDT: mean 77.86, std 17.4, range [30.73, 96.0]

Sequence (184 aa):
MKIRSLKRFDGKCVRITDSLGDVFEGNCDHLSHDYCMHEFGRDEEGLQMLNFIFYKDNIAAAEVLEDRGGPWGCFSGPYGTLELMNAADGKDFIDDVLDREDNDHIVRMLRCLEALFEHGDRPVFKPGDRPLFKNGEAEDGPFVPDAEWRAGAVDALRTLIKETIDPEIRAEAERIAAKAELSQ

Secondary structure (DSSP, 8-state):
---S-SGGGTTEEEEEEETTS-EEEEEEEEEPHHHHHHHH--SS-EEEETTEEEEGGGEEEEEE--SS-BTTBSS-TTS-HHHHHHHHH-HHHHHHHHTSS-HHHHHHHHHHHHHHHHHTTS-SSPTT-S---BTTB---------HHHHHHHHHHHHHHHHH---HHHHHHHHHHHHHHHTT-